Protein AF-A0A7C5QLW0-F1 (afdb_monomer_lite)

Foldseek 3Di:
DDDPPPDPPPPCPPPPPPPVLLVVCVVVVADNVVLVVLVVVCVVVVPDPVVNVVVSVLLSVLLVLLLVLCVVLPVPPPPSVLSNLLSNLSSLLVVLVQDPVLLSLLSNLQVVHDSVQLSLLSNLLSLVSNLPADNVLSSVSSNCSRNVVPDNVRSVVLSVQQSVCVVVVHHSVVSVCCSPVVPPPPPPPPPDDDDDDDPDDDDD

Radius of gyration: 25.88 Å; chains: 1; bounding box: 74×54×88 Å

Sequence (204 aa):
MKIVCLSLALVTVGICAEPSVLQQAMQEGLPLGPFRSLIAEAQAKQVPPAELDAALQRRLTALRAAKAIILECGYGKCPAPQQQELMVAVGRAMESRVPTEALRQALKAGEGSQTMRLQAAVEAGETLKLLGLDDPTVGTLMYDFVVRKLGRGEILRAVQFVSQQYRAGIPGPTIRDQLWNNTTTNQPRTGGGGTSYGKGRGRR

Secondary structure (DSSP, 8-state):
-------------------HHHHHHHHTT--SHHHHHHHHHHHHTT--HHHHHHHHHHHHHHHHHHHHHHHHTTGGGS-HHHHHHHHHHHHHHHHTT--HHHHHHHHHHTTTS-HHHHHHHHHHHHHHHHHT--HHHHHHHHHHHHHTT--HHHHHHHHHHHHHHHHTT--HHHHHHHHHHGGG--------------------

Structure (mmCIF, N/CA/C/O backbone):
data_AF-A0A7C5QLW0-F1
#
_entry.id   AF-A0A7C5QLW0-F1
#
loop_
_atom_site.group_PDB
_atom_site.id
_atom_site.type_symbol
_atom_site.label_atom_id
_atom_site.label_alt_id
_atom_site.label_comp_id
_atom_site.label_asym_id
_atom_site.label_entity_id
_atom_site.label_seq_id
_atom_site.pdbx_PDB_ins_code
_atom_site.Cartn_x
_atom_site.Cartn_y
_atom_site.Cartn_z
_atom_site.occupancy
_atom_site.B_iso_or_equiv
_atom_site.auth_seq_id
_atom_site.auth_comp_id
_atom_site.auth_asym_id
_atom_site.auth_atom_id
_atom_site.pdbx_PDB_model_num
ATOM 1 N N . MET A 1 1 ? -61.339 -9.263 36.865 1.00 41.69 1 MET A N 1
ATOM 2 C CA . MET A 1 1 ? -60.868 -10.055 35.699 1.00 41.69 1 MET A CA 1
ATOM 3 C C . MET A 1 1 ? -61.128 -9.205 34.459 1.00 41.69 1 MET A C 1
ATOM 5 O O . MET A 1 1 ? -62.264 -8.810 34.294 1.00 41.69 1 MET A O 1
ATOM 9 N N . LYS A 1 2 ? -60.192 -8.789 33.605 1.00 37.22 2 LYS A N 1
ATOM 10 C CA . LYS A 1 2 ? -58.838 -9.241 33.270 1.00 37.22 2 LYS A CA 1
ATOM 11 C C . LYS A 1 2 ? -57.933 -8.006 33.137 1.00 37.22 2 LYS A C 1
ATOM 13 O O . LYS A 1 2 ? -58.298 -7.058 32.451 1.00 37.22 2 LYS A O 1
ATOM 18 N N . ILE A 1 3 ? -56.773 -8.036 33.789 1.00 37.06 3 ILE A N 1
ATOM 19 C CA . ILE A 1 3 ? -55.670 -7.105 33.537 1.00 37.06 3 ILE A CA 1
ATOM 20 C C . ILE A 1 3 ? -55.062 -7.542 32.208 1.00 37.06 3 ILE A C 1
ATOM 22 O O . ILE A 1 3 ? -54.534 -8.648 32.098 1.00 37.06 3 ILE A O 1
ATOM 26 N N . VAL A 1 4 ? -55.202 -6.711 31.183 1.00 40.53 4 VAL A N 1
ATOM 27 C CA . VAL A 1 4 ? -54.524 -6.921 29.908 1.00 40.53 4 VAL A CA 1
ATOM 28 C C . VAL A 1 4 ? -53.092 -6.424 30.087 1.00 40.53 4 VAL A C 1
ATOM 30 O O . VAL A 1 4 ? -52.790 -5.254 29.873 1.00 40.53 4 VAL A O 1
ATOM 33 N N . CYS A 1 5 ? -52.215 -7.325 30.532 1.00 37.53 5 CYS A N 1
ATOM 34 C CA . CYS A 1 5 ? -50.774 -7.207 30.337 1.00 37.53 5 CYS A CA 1
ATOM 35 C C . CYS A 1 5 ? -50.503 -7.308 28.833 1.00 37.53 5 CYS A C 1
ATOM 37 O O . CYS A 1 5 ? -50.235 -8.386 28.307 1.00 37.53 5 CYS A O 1
ATOM 39 N N . LEU A 1 6 ? -50.614 -6.185 28.128 1.00 39.72 6 LEU A N 1
ATOM 40 C CA . LEU A 1 6 ? -49.980 -6.038 26.829 1.00 39.72 6 LEU A CA 1
ATOM 41 C C . LEU A 1 6 ? -48.494 -5.846 27.113 1.00 39.72 6 LEU A C 1
ATOM 43 O O . LEU A 1 6 ? -48.038 -4.766 27.486 1.00 39.72 6 LEU A O 1
ATOM 47 N N . SER A 1 7 ? -47.775 -6.960 27.030 1.00 38.62 7 SER A N 1
ATOM 48 C CA . SER A 1 7 ? -46.328 -7.029 27.061 1.00 38.62 7 SER A CA 1
ATOM 49 C C . SER A 1 7 ? -45.758 -5.958 26.137 1.00 38.62 7 SER A C 1
ATOM 51 O O . SER A 1 7 ? -45.887 -6.052 24.916 1.00 38.62 7 SER A O 1
ATOM 53 N N . LEU A 1 8 ? -45.109 -4.953 26.732 1.00 39.31 8 LEU A N 1
ATOM 54 C CA . LEU A 1 8 ? -44.041 -4.225 26.070 1.00 39.31 8 LEU A CA 1
ATOM 55 C C . LEU A 1 8 ? -43.037 -5.284 25.610 1.00 39.31 8 LEU A C 1
ATOM 57 O O . LEU A 1 8 ? -42.190 -5.737 26.380 1.00 39.31 8 LEU A O 1
ATOM 61 N N . ALA A 1 9 ? -43.149 -5.698 24.352 1.00 39.12 9 ALA A N 1
ATOM 62 C CA . ALA A 1 9 ? -42.027 -6.240 23.624 1.00 39.12 9 ALA A CA 1
ATOM 63 C C . ALA A 1 9 ? -41.031 -5.085 23.509 1.00 39.12 9 ALA A C 1
ATOM 65 O O . ALA A 1 9 ? -41.062 -4.289 22.571 1.00 39.12 9 ALA A O 1
ATOM 66 N N . LEU A 1 10 ? -40.198 -4.961 24.542 1.00 37.50 10 LEU A N 1
ATOM 67 C CA . LEU A 1 10 ? -38.882 -4.368 24.447 1.00 37.50 10 LEU A CA 1
ATOM 68 C C . LEU A 1 10 ? -38.210 -5.043 23.253 1.00 37.50 10 LEU A C 1
ATOM 70 O O . LEU A 1 10 ? -37.613 -6.110 23.363 1.00 37.50 10 LEU A O 1
ATOM 74 N N . VAL A 1 11 ? -38.325 -4.397 22.096 1.00 38.00 11 VAL A N 1
ATOM 75 C CA . VAL A 1 11 ? -37.272 -4.390 21.098 1.00 38.00 11 VAL A CA 1
ATOM 76 C C . VAL A 1 11 ? -36.084 -3.790 21.835 1.00 38.00 11 VAL A C 1
ATOM 78 O O . VAL A 1 11 ? -35.857 -2.582 21.833 1.00 38.00 11 VAL A O 1
ATOM 81 N N . THR A 1 12 ? -35.364 -4.641 22.561 1.00 41.00 12 THR A N 1
ATOM 82 C CA . THR A 1 12 ? -33.967 -4.425 22.886 1.00 41.00 12 THR A CA 1
ATOM 83 C C . THR A 1 12 ? -33.266 -4.340 21.543 1.00 41.00 12 THR A C 1
ATOM 85 O O . THR A 1 12 ? -32.769 -5.330 21.010 1.00 41.00 12 THR A O 1
ATOM 88 N N . VAL A 1 13 ? -33.304 -3.140 20.962 1.00 38.62 13 VAL A N 1
ATOM 89 C CA . VAL A 1 13 ? -32.267 -2.631 20.082 1.00 38.62 13 VAL A CA 1
ATOM 90 C C . VAL A 1 13 ? -30.992 -2.944 20.840 1.00 38.62 13 VAL A C 1
ATOM 92 O O . VAL A 1 13 ? -30.740 -2.356 21.893 1.00 38.62 13 VAL A O 1
ATOM 95 N N . GLY A 1 14 ? -30.306 -3.998 20.394 1.00 39.31 14 GLY A N 1
ATOM 96 C CA . GLY A 1 14 ? -29.062 -4.448 20.983 1.00 39.31 14 GLY A CA 1
ATOM 97 C C . GLY A 1 14 ? -28.194 -3.220 21.132 1.00 39.31 14 GLY A C 1
ATOM 98 O O . GLY A 1 14 ? -27.901 -2.547 20.147 1.00 39.31 14 GLY A O 1
ATOM 99 N N . ILE A 1 15 ? -27.899 -2.877 22.381 1.00 39.62 15 ILE A N 1
ATOM 100 C CA . ILE A 1 15 ? -26.970 -1.819 22.729 1.00 39.62 15 ILE A CA 1
ATOM 101 C C . ILE A 1 15 ? -25.700 -2.182 21.971 1.00 39.62 15 ILE A C 1
ATOM 103 O O . ILE A 1 15 ? -25.053 -3.178 22.293 1.00 39.62 15 ILE A O 1
ATOM 107 N N . CYS A 1 16 ? -25.434 -1.449 20.891 1.00 42.34 16 CYS A N 1
ATOM 108 C CA . CYS A 1 16 ? -24.262 -1.607 20.054 1.00 42.34 16 CYS A CA 1
ATOM 109 C C . CYS A 1 16 ? -23.059 -1.257 20.924 1.00 42.34 16 CYS A C 1
ATOM 111 O O . CYS A 1 16 ? -22.605 -0.115 20.927 1.00 42.34 16 CYS A O 1
ATOM 113 N N . ALA A 1 17 ? -22.579 -2.216 21.715 1.00 53.34 17 ALA A N 1
ATOM 114 C CA . ALA A 1 17 ? -21.237 -2.152 22.246 1.00 53.34 17 ALA A CA 1
ATOM 115 C C . ALA A 1 17 ? -20.346 -1.939 21.024 1.00 53.34 17 ALA A C 1
ATOM 117 O O . ALA A 1 17 ? -20.350 -2.769 20.109 1.00 53.34 17 ALA A O 1
ATOM 118 N N . GLU A 1 18 ? -19.679 -0.784 20.946 1.00 58.81 18 GLU A N 1
ATOM 119 C CA . GLU A 1 18 ? -18.697 -0.587 19.892 1.00 58.81 18 GLU A CA 1
ATOM 120 C C . GLU A 1 18 ? -17.738 -1.780 19.949 1.00 58.81 18 GLU A C 1
ATOM 122 O O . GLU A 1 18 ? -17.278 -2.129 21.045 1.00 58.81 18 GLU A O 1
ATOM 127 N N . PRO A 1 19 ? -17.469 -2.456 18.816 1.00 67.56 19 PRO A N 1
ATOM 128 C CA . PRO A 1 19 ? -16.549 -3.578 18.815 1.00 67.56 19 PRO A CA 1
ATOM 129 C C . PRO A 1 19 ? -15.246 -3.136 19.478 1.00 67.56 19 PRO A C 1
ATOM 131 O O . PRO A 1 19 ? -14.730 -2.061 19.170 1.00 67.56 19 PRO A O 1
ATOM 134 N N . SER A 1 20 ? -14.718 -3.955 20.391 1.00 83.25 20 SER A N 1
ATOM 135 C CA . SER A 1 20 ? -13.547 -3.627 21.224 1.00 83.25 20 SER A CA 1
ATOM 136 C C . SER A 1 20 ? -12.351 -3.099 20.416 1.00 83.25 20 SER A C 1
ATOM 138 O O . SER A 1 20 ? -11.565 -2.291 20.906 1.00 83.25 20 SER A O 1
ATOM 140 N N . VAL A 1 21 ? -12.258 -3.493 19.143 1.00 87.81 21 VAL A N 1
ATOM 141 C CA . VAL A 1 21 ? -11.296 -3.004 18.149 1.00 87.81 21 VAL A CA 1
ATOM 142 C C . VAL A 1 21 ? -11.388 -1.491 17.903 1.00 87.81 21 VAL A C 1
ATOM 144 O O . VAL A 1 21 ? -10.351 -0.838 17.808 1.00 87.81 21 VAL A O 1
ATOM 147 N N . LEU A 1 22 ? -12.590 -0.912 17.813 1.00 89.44 22 LEU A N 1
ATOM 148 C CA . LEU A 1 22 ? -12.773 0.534 17.621 1.00 89.44 22 LEU A CA 1
ATOM 149 C C . LEU A 1 22 ? -12.282 1.320 18.832 1.00 89.44 22 LEU A C 1
ATOM 151 O O . LEU A 1 22 ? -11.581 2.319 18.676 1.00 89.44 22 LEU A O 1
ATOM 155 N N . GLN A 1 23 ? -12.601 0.835 20.033 1.00 89.00 23 GLN A N 1
ATOM 156 C CA . GLN A 1 23 ? -12.154 1.457 21.272 1.00 89.00 23 GLN A CA 1
ATOM 157 C C . GLN A 1 23 ? -10.624 1.432 21.382 1.00 89.00 23 GLN A C 1
ATOM 159 O O . GLN A 1 23 ? -10.022 2.451 21.716 1.00 89.00 23 GLN A O 1
ATOM 164 N N . GLN A 1 24 ? -9.987 0.309 21.029 1.00 91.44 24 GLN A N 1
ATOM 165 C CA . GLN A 1 24 ? -8.524 0.210 20.955 1.00 91.44 24 GLN A CA 1
ATOM 166 C C . GLN A 1 24 ? -7.938 1.182 19.925 1.00 91.44 24 GLN A C 1
ATOM 168 O O . GLN A 1 24 ? -7.023 1.941 20.240 1.00 91.44 24 GLN A O 1
ATOM 173 N N . ALA A 1 25 ? -8.492 1.213 18.709 1.00 92.12 25 ALA A N 1
ATOM 174 C CA . ALA A 1 25 ? -8.038 2.121 17.660 1.00 92.12 25 ALA A CA 1
ATOM 175 C C . ALA A 1 25 ? -8.128 3.591 18.100 1.00 92.12 25 ALA A C 1
ATOM 177 O O . ALA A 1 25 ? -7.200 4.366 17.869 1.00 92.12 25 ALA A O 1
ATOM 178 N N . MET A 1 26 ? -9.212 3.962 18.784 1.00 91.75 26 MET A N 1
ATOM 179 C CA . MET A 1 26 ? -9.414 5.304 19.323 1.00 91.75 26 MET A CA 1
ATOM 180 C C . MET A 1 26 ? -8.388 5.648 20.410 1.00 91.75 26 MET A C 1
ATOM 182 O O . MET A 1 26 ? -7.787 6.719 20.352 1.00 91.75 26 MET A O 1
ATOM 186 N N . GLN A 1 27 ? -8.147 4.743 21.365 1.00 93.50 27 GLN A N 1
ATOM 187 C CA . GLN A 1 27 ? -7.144 4.923 22.426 1.00 93.50 27 GLN A CA 1
ATOM 188 C C . GLN A 1 27 ? -5.728 5.105 21.863 1.00 93.50 27 GLN A C 1
ATOM 190 O O . GLN A 1 27 ? -4.927 5.859 22.410 1.00 93.50 27 GLN A O 1
ATOM 195 N N . GLU A 1 28 ? -5.428 4.455 20.741 1.00 92.50 28 GLU A N 1
ATOM 196 C CA . GLU A 1 28 ? -4.134 4.552 20.064 1.00 92.50 28 GLU A CA 1
ATOM 197 C C . GLU A 1 28 ? -4.029 5.737 19.091 1.00 92.50 28 GLU A C 1
ATOM 199 O O . GLU A 1 28 ? -2.978 5.937 18.469 1.00 92.50 28 GLU A O 1
ATOM 204 N N . GLY A 1 29 ? -5.092 6.534 18.940 1.00 91.81 29 GLY A N 1
ATOM 205 C CA . GLY A 1 29 ? -5.142 7.655 18.000 1.00 91.81 29 GLY A CA 1
ATOM 206 C C . GLY A 1 29 ? -5.065 7.222 16.532 1.00 91.81 29 GLY A C 1
ATOM 207 O O . GLY A 1 29 ? -4.516 7.950 15.704 1.00 91.81 29 GLY A O 1
ATOM 208 N N . LEU A 1 30 ? -5.554 6.022 16.209 1.00 94.94 30 LEU A N 1
ATOM 209 C CA . LEU A 1 30 ? -5.634 5.516 14.841 1.00 94.94 30 LEU A CA 1
ATOM 210 C C . LEU A 1 30 ? -6.862 6.093 14.117 1.00 94.94 30 LEU A C 1
ATOM 212 O O . LEU A 1 30 ? -7.889 6.369 14.745 1.00 94.94 30 LEU A O 1
ATOM 216 N N . PRO A 1 31 ? -6.801 6.261 12.784 1.00 94.56 31 PRO A N 1
ATOM 217 C CA . PRO A 1 31 ? -7.932 6.761 12.016 1.00 94.56 31 PRO A CA 1
ATOM 218 C C . PRO A 1 31 ? -9.109 5.779 12.089 1.00 94.56 31 PRO A C 1
ATOM 220 O O . PRO A 1 31 ? -8.986 4.613 11.715 1.00 94.56 31 PRO A O 1
ATOM 223 N N . LEU A 1 32 ? -10.273 6.267 12.531 1.00 93.88 32 LEU A N 1
ATOM 224 C CA . LEU A 1 32 ? -11.488 5.453 12.696 1.00 93.88 32 LEU A CA 1
ATOM 225 C C . LEU A 1 32 ? -12.308 5.301 11.404 1.00 93.88 32 LEU A C 1
ATOM 227 O O . LEU A 1 32 ? -13.061 4.338 11.253 1.00 93.88 32 LEU A O 1
ATOM 231 N N . GLY A 1 33 ? -12.161 6.233 10.455 1.00 93.19 33 GLY A N 1
ATOM 232 C CA . GLY A 1 33 ? -12.878 6.225 9.170 1.00 93.19 33 GLY A CA 1
ATOM 233 C C . GLY A 1 33 ? -12.804 4.895 8.395 1.00 93.19 33 GLY A C 1
ATOM 234 O O . GLY A 1 33 ? -13.847 4.409 7.944 1.00 93.19 33 GLY A O 1
ATOM 235 N N . PRO A 1 34 ? -11.623 4.252 8.284 1.00 92.38 34 PRO A N 1
ATOM 236 C CA . PRO A 1 34 ? -11.483 2.941 7.654 1.00 92.38 34 PRO A CA 1
ATOM 237 C C . PRO A 1 34 ? -12.332 1.840 8.298 1.00 92.38 34 PRO A C 1
ATOM 239 O O . PRO A 1 34 ? -12.906 1.026 7.582 1.00 92.38 34 PRO A O 1
ATOM 242 N N . PHE A 1 35 ? -12.444 1.822 9.629 1.00 94.25 35 PHE A N 1
ATOM 243 C CA . PHE A 1 35 ? -13.242 0.818 10.335 1.00 94.25 35 PHE A CA 1
ATOM 244 C C . PHE A 1 35 ? -14.738 1.051 10.137 1.00 94.25 35 PHE A C 1
ATOM 246 O O . PHE A 1 35 ? -15.473 0.105 9.874 1.00 94.25 35 PHE A O 1
ATOM 253 N N . ARG A 1 36 ? -15.189 2.312 10.193 1.00 93.69 36 ARG A N 1
ATOM 254 C CA . ARG A 1 36 ? -16.596 2.669 9.934 1.00 93.69 36 ARG A CA 1
ATOM 255 C C . ARG A 1 36 ? -17.040 2.226 8.541 1.00 93.69 36 ARG A C 1
ATOM 257 O O . ARG A 1 36 ? -18.112 1.650 8.398 1.00 93.69 36 ARG A O 1
ATOM 264 N N . SER A 1 37 ? -16.189 2.451 7.538 1.00 91.50 37 SER A N 1
ATOM 265 C CA . SER A 1 37 ? -16.457 2.039 6.154 1.00 91.50 37 SER A CA 1
ATOM 266 C C . SER A 1 37 ? -16.543 0.516 6.027 1.00 91.50 37 SER A C 1
ATOM 268 O O . SER A 1 37 ? -17.477 0.007 5.417 1.00 91.50 37 SER A O 1
ATOM 270 N N . LEU A 1 38 ? -15.615 -0.209 6.663 1.00 92.94 38 LEU A N 1
ATOM 271 C CA . LEU A 1 38 ? -15.598 -1.673 6.671 1.00 92.94 38 LEU A CA 1
ATOM 272 C C . LEU A 1 38 ? -16.849 -2.264 7.343 1.00 92.94 38 LEU A C 1
ATOM 274 O O . LEU A 1 38 ? -17.446 -3.195 6.814 1.00 92.94 38 LEU A O 1
ATOM 278 N N . ILE A 1 39 ? -17.269 -1.711 8.487 1.00 94.12 39 ILE A N 1
ATOM 279 C CA . ILE A 1 39 ? -18.479 -2.148 9.201 1.00 94.12 39 ILE A CA 1
ATOM 280 C C . ILE A 1 39 ? -19.721 -1.903 8.343 1.00 94.12 39 ILE A C 1
ATOM 282 O O . ILE A 1 39 ? -20.541 -2.806 8.197 1.00 94.12 39 ILE A O 1
ATOM 286 N N . ALA A 1 40 ? -19.848 -0.715 7.743 1.00 93.25 40 ALA A N 1
ATOM 287 C CA . ALA A 1 40 ? -20.977 -0.391 6.874 1.00 93.25 40 ALA A CA 1
ATOM 288 C C . ALA A 1 40 ? -21.043 -1.321 5.648 1.00 93.25 40 ALA A C 1
ATOM 290 O O . ALA A 1 40 ? -22.114 -1.817 5.299 1.00 93.25 40 ALA A O 1
ATOM 291 N N . GLU A 1 41 ? -19.898 -1.612 5.024 1.00 94.06 41 GLU A N 1
ATOM 292 C CA . GLU A 1 41 ? -19.808 -2.552 3.904 1.00 94.06 41 GLU A CA 1
ATOM 293 C C . GLU A 1 41 ? -20.177 -3.983 4.323 1.00 94.06 41 GLU A C 1
ATOM 295 O O . GLU A 1 41 ? -20.939 -4.656 3.627 1.00 94.06 41 GLU A O 1
ATOM 300 N N . ALA A 1 42 ? -19.681 -4.440 5.474 1.00 94.56 42 ALA A N 1
ATOM 301 C CA . ALA A 1 42 ? -19.986 -5.758 6.019 1.00 94.56 42 ALA A CA 1
ATOM 302 C C . ALA A 1 42 ? -21.476 -5.917 6.345 1.00 94.56 42 ALA A C 1
ATOM 304 O O . ALA A 1 42 ? -22.066 -6.945 6.019 1.00 94.56 42 ALA A O 1
ATOM 305 N N . GLN A 1 43 ? -22.100 -4.886 6.921 1.00 93.56 43 GLN A N 1
ATOM 306 C CA . GLN A 1 43 ? -23.540 -4.850 7.177 1.00 93.56 43 GLN A CA 1
ATOM 307 C C . GLN A 1 43 ? -24.342 -4.923 5.875 1.00 93.56 43 GLN A C 1
ATOM 309 O O . GLN A 1 43 ? -25.257 -5.737 5.768 1.00 93.56 43 GLN A O 1
ATOM 314 N N . ALA A 1 44 ? -23.970 -4.129 4.865 1.00 96.56 44 ALA A N 1
ATOM 315 C CA . ALA A 1 44 ? -24.634 -4.136 3.562 1.00 96.56 44 ALA A CA 1
ATOM 316 C C . ALA A 1 44 ? -24.539 -5.502 2.859 1.00 96.56 44 ALA A C 1
ATOM 318 O O . ALA A 1 44 ? -25.477 -5.920 2.183 1.00 96.56 44 ALA A O 1
ATOM 319 N N . LYS A 1 45 ? -23.417 -6.208 3.040 1.00 96.56 45 LYS A N 1
ATOM 320 C CA . LYS A 1 45 ? -23.157 -7.537 2.468 1.00 96.56 45 LYS A CA 1
ATOM 321 C C . LYS A 1 45 ? -23.581 -8.702 3.369 1.00 96.56 45 LYS A C 1
ATOM 323 O O . LYS A 1 45 ? -23.383 -9.846 2.977 1.00 96.56 45 LYS A O 1
ATOM 328 N N . GLN A 1 46 ? -24.141 -8.424 4.550 1.00 96.19 46 GLN A N 1
ATOM 329 C CA . GLN A 1 46 ? -24.514 -9.429 5.555 1.00 96.19 46 GLN A CA 1
ATOM 330 C C . GLN A 1 46 ? -23.363 -10.396 5.893 1.00 96.19 46 GLN A C 1
ATOM 332 O O . GLN A 1 46 ? -23.558 -11.602 6.036 1.00 96.19 46 GLN A O 1
ATOM 337 N N . VAL A 1 47 ? -22.146 -9.860 6.002 1.00 95.12 47 VAL A N 1
ATOM 338 C CA . VAL A 1 47 ? -20.942 -10.639 6.319 1.00 95.12 47 VAL A CA 1
ATOM 339 C C . VAL A 1 47 ? -21.089 -11.276 7.709 1.00 95.12 47 VAL A C 1
ATOM 341 O O . VAL A 1 47 ? -21.504 -10.585 8.646 1.00 95.12 47 VAL A O 1
ATOM 344 N N . PRO A 1 48 ? -20.729 -12.563 7.883 1.00 94.69 48 PRO A N 1
ATOM 345 C CA . PRO A 1 48 ? -20.761 -13.214 9.187 1.00 94.69 48 PRO A CA 1
ATOM 346 C C . PRO A 1 48 ? -19.946 -12.446 10.246 1.00 94.69 48 PRO A C 1
ATOM 348 O O . PRO A 1 48 ? -18.839 -11.991 9.942 1.00 94.69 48 PRO A O 1
ATOM 351 N N . PRO A 1 49 ? -20.411 -12.349 11.509 1.00 91.69 49 PRO A N 1
ATOM 352 C CA . PRO A 1 49 ? -19.714 -11.585 12.551 1.00 91.69 49 PRO A CA 1
ATOM 353 C C . PRO A 1 49 ? -18.243 -11.977 12.739 1.00 91.69 49 PRO A C 1
ATOM 355 O O . PRO A 1 49 ? -17.382 -11.110 12.839 1.00 91.69 49 PRO A O 1
ATOM 358 N N . ALA A 1 50 ? -17.934 -13.277 12.690 1.00 91.75 50 ALA A N 1
ATOM 359 C CA . ALA A 1 50 ? -16.564 -13.772 12.822 1.00 91.75 50 ALA A CA 1
ATOM 360 C C . ALA A 1 50 ? -15.636 -13.296 11.684 1.00 91.75 50 ALA A C 1
ATOM 362 O O . ALA A 1 50 ? -14.455 -13.025 11.911 1.00 91.75 50 ALA A O 1
ATOM 363 N N . GLU A 1 51 ? -16.156 -13.166 10.460 1.00 94.19 51 GLU A N 1
ATOM 364 C CA . GLU A 1 51 ? -15.390 -12.647 9.322 1.00 94.19 51 GLU A CA 1
ATOM 365 C C . GLU A 1 51 ? -15.155 -11.139 9.444 1.00 94.19 51 GLU A C 1
ATOM 367 O O . GLU A 1 51 ? -14.053 -10.665 9.144 1.00 94.19 51 GLU A O 1
ATOM 372 N N . LEU A 1 52 ? -16.157 -10.399 9.933 1.00 94.00 52 LEU A N 1
ATOM 373 C CA . LEU A 1 52 ? -16.026 -8.977 10.242 1.00 94.00 52 LEU A CA 1
ATOM 374 C C . LEU A 1 52 ? -14.979 -8.747 11.339 1.00 94.00 52 LEU A C 1
ATOM 376 O O . LEU A 1 52 ? -14.083 -7.928 11.146 1.00 94.00 52 LEU A O 1
ATOM 380 N N . ASP A 1 53 ? -15.025 -9.498 12.438 1.00 92.38 53 ASP A N 1
ATOM 381 C CA . ASP A 1 53 ? -14.044 -9.391 13.524 1.00 92.38 53 ASP A CA 1
ATOM 382 C C . ASP A 1 53 ? -12.621 -9.666 13.026 1.00 92.38 53 ASP A C 1
ATOM 384 O O . ASP A 1 53 ? -11.693 -8.897 13.298 1.00 92.38 53 ASP A O 1
ATOM 388 N N . ALA A 1 54 ? -12.442 -10.716 12.218 1.00 92.44 54 ALA A N 1
ATOM 389 C CA . ALA A 1 54 ? -11.153 -11.019 11.610 1.00 92.44 54 ALA A CA 1
ATOM 390 C C . ALA A 1 54 ? -10.676 -9.890 10.675 1.00 92.44 54 ALA A C 1
ATOM 392 O O . ALA A 1 54 ? -9.487 -9.562 10.658 1.00 92.44 54 ALA A O 1
ATOM 393 N N . ALA A 1 55 ? -11.578 -9.274 9.904 1.00 94.12 55 ALA A N 1
ATOM 394 C CA . ALA A 1 55 ? -11.255 -8.141 9.038 1.00 94.12 55 ALA A CA 1
ATOM 395 C C . ALA A 1 55 ? -10.885 -6.877 9.833 1.00 94.12 55 ALA A C 1
ATOM 397 O O . ALA A 1 55 ? -9.891 -6.223 9.513 1.00 94.12 55 ALA A O 1
ATOM 398 N N . LEU A 1 56 ? -11.621 -6.573 10.904 1.00 95.19 56 LEU A N 1
ATOM 399 C CA . LEU A 1 56 ? -11.338 -5.462 11.814 1.00 95.19 56 LEU A CA 1
ATOM 400 C C . LEU A 1 56 ? -9.970 -5.625 12.491 1.00 95.19 56 LEU A C 1
ATOM 402 O O . LEU A 1 56 ? -9.199 -4.667 12.551 1.00 95.19 56 LEU A O 1
ATOM 406 N N . GLN A 1 57 ? -9.628 -6.835 12.940 1.00 94.75 57 GLN A N 1
ATOM 407 C CA . GLN A 1 57 ? -8.326 -7.116 13.555 1.00 94.75 57 GLN A CA 1
ATOM 408 C C . GLN A 1 57 ? -7.161 -7.002 12.566 1.00 94.75 57 GLN A C 1
ATOM 410 O O . GLN A 1 57 ? -6.113 -6.440 12.903 1.00 94.75 57 GLN A O 1
ATOM 415 N N . ARG A 1 58 ? -7.337 -7.479 11.324 1.00 94.88 58 ARG A N 1
ATOM 416 C CA . ARG A 1 58 ? -6.349 -7.264 10.252 1.00 94.88 58 ARG A CA 1
ATOM 417 C C . ARG A 1 58 ? -6.122 -5.772 10.000 1.00 94.88 58 ARG A C 1
ATOM 419 O O . ARG A 1 58 ? -4.969 -5.342 9.981 1.00 94.88 58 ARG A O 1
ATOM 426 N N . ARG A 1 59 ? -7.198 -4.980 9.922 1.00 96.44 59 ARG A N 1
ATOM 427 C CA . ARG A 1 59 ? -7.129 -3.521 9.738 1.00 96.44 59 ARG A CA 1
ATOM 428 C C . ARG A 1 59 ? -6.430 -2.815 10.887 1.00 96.44 59 ARG A C 1
ATOM 430 O O . ARG A 1 59 ? -5.570 -1.971 10.645 1.00 96.44 59 ARG A O 1
ATOM 437 N N . LEU A 1 60 ? -6.751 -3.180 12.126 1.00 96.00 60 LEU A N 1
ATOM 438 C CA . LEU A 1 60 ? -6.087 -2.643 13.312 1.00 96.00 60 LEU A CA 1
ATOM 439 C C . LEU A 1 60 ? -4.585 -2.944 13.294 1.00 96.00 60 LEU A C 1
ATOM 441 O O . LEU A 1 60 ? -3.769 -2.050 13.509 1.00 96.00 60 LEU A O 1
ATOM 445 N N . THR A 1 61 ? -4.214 -4.182 12.969 1.00 96.31 61 THR A N 1
ATOM 446 C CA . THR A 1 61 ? -2.810 -4.608 12.893 1.00 96.31 61 THR A CA 1
ATOM 447 C C . THR A 1 61 ? -2.052 -3.847 11.802 1.00 96.31 61 THR A C 1
ATOM 449 O O . THR A 1 61 ? -0.959 -3.337 12.052 1.00 96.31 61 THR A O 1
ATOM 452 N N . ALA A 1 62 ? -2.651 -3.700 10.617 1.00 97.44 62 ALA A N 1
ATOM 453 C CA . ALA A 1 62 ? -2.066 -2.950 9.510 1.00 97.44 62 ALA A CA 1
ATOM 454 C C . ALA A 1 62 ? -1.900 -1.458 9.838 1.00 97.44 62 ALA A C 1
ATOM 456 O O . ALA A 1 62 ? -0.856 -0.881 9.547 1.00 97.44 62 ALA A O 1
ATOM 457 N N . LEU A 1 63 ? -2.882 -0.828 10.493 1.00 97.75 63 LEU A N 1
ATOM 458 C CA . LEU A 1 63 ? -2.792 0.582 10.889 1.00 97.75 63 LEU A CA 1
ATOM 459 C C . LEU A 1 63 ? -1.743 0.826 11.981 1.00 97.75 63 LEU A C 1
ATOM 461 O O . LEU A 1 63 ? -1.031 1.829 11.916 1.00 97.75 63 LEU A O 1
ATOM 465 N N . ARG A 1 64 ? -1.584 -0.093 12.941 1.00 97.44 64 ARG A N 1
ATOM 466 C CA . ARG A 1 64 ? -0.488 -0.036 13.926 1.00 97.44 64 ARG A CA 1
ATOM 467 C C . ARG A 1 64 ? 0.878 -0.087 13.240 1.00 97.44 64 ARG A C 1
ATOM 469 O O . ARG A 1 64 ? 1.743 0.740 13.527 1.00 97.44 64 ARG A O 1
ATOM 476 N N . ALA A 1 65 ? 1.054 -1.014 12.299 1.00 97.62 65 ALA A N 1
ATOM 477 C CA . ALA A 1 65 ? 2.294 -1.144 11.538 1.00 97.62 65 ALA A CA 1
ATOM 478 C C . ALA A 1 65 ? 2.556 0.085 10.645 1.00 97.62 65 ALA A C 1
ATOM 480 O O . ALA A 1 65 ? 3.669 0.613 10.627 1.00 97.62 65 ALA A O 1
ATOM 481 N N . ALA A 1 66 ? 1.520 0.601 9.980 1.00 97.94 66 ALA A N 1
ATOM 482 C CA . ALA A 1 66 ? 1.593 1.821 9.183 1.00 97.94 66 ALA A CA 1
ATOM 483 C C . ALA A 1 66 ? 2.012 3.031 10.029 1.00 97.94 66 ALA A C 1
ATOM 485 O O . ALA A 1 66 ? 2.920 3.766 9.641 1.00 97.94 66 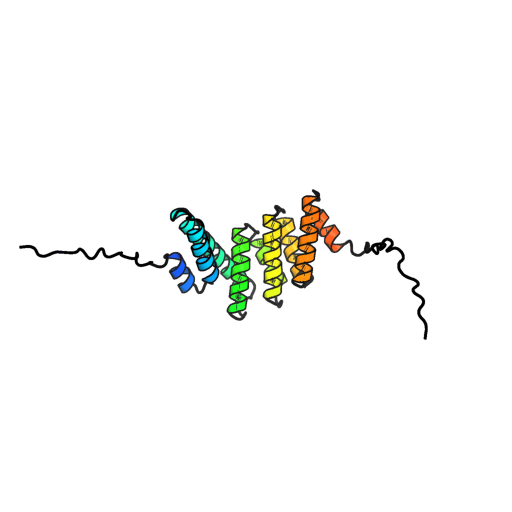ALA A O 1
ATOM 486 N N . LYS A 1 67 ? 1.405 3.211 11.212 1.00 97.06 67 LYS A N 1
ATOM 487 C CA . LYS A 1 67 ? 1.784 4.264 12.164 1.00 97.06 67 LYS A CA 1
ATOM 488 C C . LYS A 1 67 ? 3.261 4.160 12.538 1.00 97.06 67 LYS A C 1
ATOM 490 O O . LYS A 1 67 ? 3.959 5.168 12.485 1.00 97.06 67 LYS A O 1
ATOM 495 N N . ALA A 1 68 ? 3.744 2.963 12.873 1.00 96.94 68 ALA A N 1
ATOM 496 C CA . ALA A 1 68 ? 5.141 2.754 13.247 1.00 96.94 68 ALA A CA 1
ATOM 497 C C . ALA A 1 68 ? 6.113 3.196 12.137 1.00 96.94 68 ALA A C 1
ATOM 499 O O . ALA A 1 68 ? 7.043 3.951 12.408 1.00 96.94 68 ALA A O 1
ATOM 500 N N . ILE A 1 69 ? 5.862 2.807 10.883 1.00 96.56 69 ILE A N 1
ATOM 501 C CA . ILE A 1 69 ? 6.739 3.147 9.748 1.00 96.56 69 ILE A CA 1
ATOM 502 C C . ILE A 1 69 ? 6.673 4.639 9.411 1.00 96.56 69 ILE A C 1
ATOM 504 O O . ILE A 1 69 ? 7.697 5.251 9.119 1.00 96.56 69 ILE A O 1
ATOM 508 N N . ILE A 1 70 ? 5.488 5.250 9.471 1.00 94.94 70 ILE A N 1
ATOM 509 C CA . ILE A 1 70 ? 5.313 6.692 9.241 1.00 94.94 70 ILE A CA 1
ATOM 510 C C . ILE A 1 70 ? 6.109 7.504 10.267 1.00 94.94 70 ILE A C 1
ATOM 512 O O . ILE A 1 70 ? 6.769 8.476 9.896 1.00 94.94 70 ILE A O 1
ATOM 516 N N . LEU A 1 71 ? 6.084 7.092 11.539 1.00 94.44 71 LEU A N 1
ATOM 517 C CA . LEU A 1 71 ? 6.893 7.710 12.590 1.00 94.44 71 LEU A CA 1
ATOM 518 C C . LEU A 1 71 ? 8.393 7.478 12.360 1.00 94.44 71 LEU A C 1
ATOM 520 O O . LEU A 1 71 ? 9.159 8.438 12.433 1.00 94.44 71 LEU A O 1
ATOM 524 N N . GLU A 1 72 ? 8.798 6.248 12.021 1.00 94.75 72 GLU A N 1
ATOM 525 C CA . GLU A 1 72 ? 10.188 5.888 11.685 1.00 94.75 72 GLU A CA 1
ATOM 526 C C . GLU A 1 72 ? 10.744 6.757 10.543 1.00 94.75 72 GLU A C 1
ATOM 528 O O . GLU A 1 72 ? 11.896 7.178 10.584 1.00 94.75 72 GLU A O 1
ATOM 533 N N . CYS A 1 73 ? 9.918 7.062 9.538 1.00 93.94 73 CYS A N 1
ATOM 534 C CA . CYS A 1 73 ? 10.311 7.830 8.353 1.00 93.94 73 CYS A CA 1
ATOM 535 C C . CYS A 1 73 ? 10.144 9.354 8.517 1.00 93.94 73 CYS A C 1
ATOM 537 O O . CYS A 1 73 ? 10.193 10.082 7.531 1.00 93.94 73 CYS A O 1
ATOM 539 N N . GLY A 1 74 ? 9.916 9.857 9.737 1.00 91.88 74 GLY A N 1
ATOM 540 C CA . GLY A 1 74 ? 9.907 11.298 10.026 1.00 91.88 74 GLY A CA 1
ATOM 541 C C . GLY A 1 74 ? 8.578 12.026 9.782 1.00 91.88 74 GLY A C 1
ATOM 542 O O . GLY A 1 74 ? 8.470 13.220 10.067 1.00 91.88 74 GLY A O 1
ATOM 543 N N . TYR A 1 75 ? 7.522 11.325 9.364 1.00 92.38 75 TYR A N 1
ATOM 544 C CA . TYR A 1 75 ? 6.190 11.908 9.124 1.00 92.38 75 TYR A CA 1
ATOM 545 C C . TYR A 1 75 ? 5.351 12.061 10.405 1.00 92.38 75 TYR A C 1
ATOM 547 O O . TYR A 1 75 ? 4.164 12.391 10.358 1.00 92.38 75 TYR A O 1
ATOM 555 N N . GLY A 1 76 ? 5.971 11.878 11.575 1.00 88.62 76 GLY A N 1
ATOM 556 C CA . GLY A 1 76 ? 5.379 12.157 12.886 1.00 88.62 76 GLY A CA 1
ATOM 557 C C . GLY A 1 76 ? 4.984 13.620 13.103 1.00 88.62 76 GLY A C 1
ATOM 558 O O . GLY A 1 76 ? 4.075 13.896 13.877 1.00 88.62 76 GLY A O 1
ATOM 559 N N . LYS A 1 77 ? 5.647 14.547 12.400 1.00 87.88 77 LYS A N 1
ATOM 560 C CA . LYS A 1 77 ? 5.463 16.002 12.540 1.00 87.88 77 LYS A CA 1
ATOM 561 C C . LYS A 1 77 ? 4.452 16.595 11.552 1.00 87.88 77 LYS A C 1
ATOM 563 O O . LYS A 1 77 ? 4.195 17.796 11.593 1.00 87.88 77 LYS A O 1
ATOM 568 N N . CYS A 1 78 ? 3.917 15.790 10.634 1.00 88.00 78 CYS A N 1
ATOM 569 C CA . CYS A 1 78 ? 2.905 16.247 9.686 1.00 88.00 78 CYS A CA 1
ATOM 570 C C . CYS A 1 78 ? 1.603 16.605 10.419 1.00 88.00 78 CYS A C 1
ATOM 572 O O . CYS A 1 78 ? 1.306 15.993 11.447 1.00 88.00 78 CYS A O 1
ATOM 574 N N . PRO A 1 79 ? 0.798 17.554 9.903 1.00 90.25 79 PRO A N 1
ATOM 575 C CA . PRO A 1 79 ? -0.475 17.852 10.532 1.00 90.25 79 PRO A CA 1
ATOM 576 C C . PRO A 1 79 ? -1.385 16.616 10.510 1.00 90.25 79 PRO A C 1
ATOM 578 O O . PRO A 1 79 ? -1.332 15.787 9.594 1.00 90.25 79 PRO A O 1
ATOM 581 N N . ALA A 1 80 ? -2.194 16.482 11.564 1.00 88.56 80 ALA A N 1
ATOM 582 C CA . ALA A 1 80 ? -2.915 15.247 11.861 1.00 88.56 80 ALA A CA 1
ATOM 583 C C . ALA A 1 80 ? -3.777 14.718 10.695 1.00 88.56 80 ALA A C 1
ATOM 585 O O . ALA A 1 80 ? -3.694 13.519 10.434 1.00 88.56 80 ALA A O 1
ATOM 586 N N . PRO A 1 81 ? -4.538 15.545 9.942 1.00 91.25 81 PRO A N 1
ATOM 587 C CA . PRO A 1 81 ? -5.338 15.041 8.824 1.00 91.25 81 PRO A CA 1
ATOM 588 C C . PRO A 1 81 ? -4.489 14.363 7.742 1.00 91.25 81 PRO A C 1
ATOM 590 O O . PRO A 1 81 ? -4.766 13.231 7.355 1.00 91.25 81 PRO A O 1
ATOM 593 N N . GLN A 1 82 ? -3.393 14.998 7.316 1.00 91.75 82 GLN A N 1
ATOM 594 C CA . GLN A 1 82 ? -2.526 14.442 6.276 1.00 91.75 82 GLN A CA 1
ATOM 595 C C . GLN A 1 82 ? -1.765 13.205 6.757 1.00 91.75 82 GLN A C 1
ATOM 597 O O . GLN A 1 82 ? -1.534 12.270 5.990 1.00 91.75 82 GLN A O 1
ATOM 602 N N . GLN A 1 83 ? -1.353 13.197 8.027 1.00 93.06 83 GLN A N 1
ATOM 603 C CA . GLN A 1 83 ? -0.717 12.032 8.632 1.00 93.06 83 GLN A CA 1
ATOM 604 C C . GLN A 1 83 ? -1.682 10.840 8.683 1.00 93.06 83 GLN A C 1
ATOM 606 O O . GLN A 1 83 ? -1.283 9.717 8.376 1.00 93.06 83 GLN A O 1
ATOM 611 N N . GLN A 1 84 ? -2.946 11.076 9.046 1.00 94.25 84 GLN A N 1
ATOM 612 C CA . GLN A 1 84 ? -3.977 10.042 9.087 1.00 94.25 84 GLN A CA 1
ATOM 613 C C . GLN A 1 84 ? -4.276 9.488 7.694 1.00 94.25 84 GLN A C 1
ATOM 615 O O . GLN A 1 84 ? -4.313 8.273 7.537 1.00 94.25 84 GLN A O 1
ATOM 620 N N . GLU A 1 85 ? -4.427 10.335 6.675 1.00 95.00 85 GLU A N 1
ATOM 621 C CA . GLU A 1 85 ? -4.644 9.893 5.288 1.00 95.00 85 GLU A CA 1
ATOM 622 C C . GLU A 1 85 ? -3.491 9.020 4.775 1.00 95.00 85 GLU A C 1
ATOM 624 O O . GLU A 1 85 ? -3.723 7.933 4.237 1.00 95.00 85 GLU A O 1
ATOM 629 N N . LEU A 1 86 ? -2.244 9.437 5.023 1.00 96.38 86 LEU A N 1
ATOM 630 C CA . LEU A 1 86 ? -1.069 8.637 4.679 1.00 96.38 86 LEU A CA 1
ATOM 631 C C . LEU A 1 86 ? -1.055 7.301 5.439 1.00 96.38 86 LEU A C 1
ATOM 633 O O . LEU A 1 86 ? -0.767 6.263 4.846 1.00 96.38 86 LEU A O 1
ATOM 637 N N . MET A 1 87 ? -1.416 7.300 6.725 1.00 97.12 87 MET A N 1
ATOM 638 C CA . MET A 1 87 ? -1.530 6.082 7.537 1.00 97.12 87 MET A CA 1
ATOM 639 C C . MET A 1 87 ? -2.579 5.119 6.994 1.00 97.12 87 MET A C 1
ATOM 641 O O . MET A 1 87 ? -2.328 3.915 6.943 1.00 97.12 87 MET A O 1
ATOM 645 N N . VAL A 1 88 ? -3.725 5.631 6.542 1.00 97.69 88 VAL A N 1
ATOM 646 C CA . VAL A 1 88 ? -4.757 4.815 5.899 1.00 97.69 88 VAL A CA 1
ATOM 647 C C . VAL A 1 88 ? -4.236 4.200 4.603 1.00 97.69 88 VAL A C 1
ATOM 649 O O . VAL A 1 88 ? -4.421 3.001 4.400 1.00 97.69 88 VAL A O 1
ATOM 652 N N . ALA A 1 89 ? -3.570 4.979 3.749 1.00 97.94 89 ALA A N 1
ATOM 653 C CA . ALA A 1 89 ? -3.025 4.474 2.490 1.00 97.94 89 ALA A CA 1
ATOM 654 C C . ALA A 1 89 ? -1.953 3.396 2.713 1.00 97.94 89 ALA A C 1
ATOM 656 O O . ALA A 1 89 ? -2.016 2.331 2.103 1.00 97.94 89 ALA A O 1
ATOM 657 N N . VAL A 1 90 ? -1.014 3.623 3.637 1.00 98.44 90 VAL A N 1
ATOM 658 C CA . VAL A 1 90 ? 0.021 2.636 3.989 1.00 98.44 90 VAL A CA 1
ATOM 659 C C . VAL A 1 90 ? -0.606 1.384 4.603 1.00 98.44 90 VAL A C 1
ATOM 661 O O . VAL A 1 90 ? -0.275 0.278 4.188 1.00 98.44 90 VAL A O 1
ATOM 664 N N . GLY A 1 91 ? -1.555 1.533 5.533 1.00 98.12 91 GLY A N 1
ATOM 665 C CA . GLY A 1 91 ? -2.251 0.399 6.144 1.00 98.12 91 GLY A CA 1
ATOM 666 C C . GLY A 1 91 ? -2.987 -0.455 5.109 1.00 98.12 91 GLY A C 1
ATOM 667 O O . GLY A 1 91 ? -2.853 -1.676 5.111 1.00 98.12 91 GLY A O 1
ATOM 668 N N . ARG A 1 92 ? -3.696 0.174 4.166 1.00 97.62 92 ARG A N 1
ATOM 669 C CA . ARG A 1 92 ? -4.350 -0.533 3.055 1.00 97.62 92 ARG A CA 1
ATOM 670 C C . ARG A 1 92 ? -3.357 -1.243 2.137 1.00 97.62 92 ARG A C 1
ATOM 672 O O . ARG A 1 92 ? -3.575 -2.400 1.789 1.00 97.62 92 ARG A O 1
ATOM 679 N N . ALA A 1 93 ? -2.242 -0.600 1.795 1.00 98.31 93 ALA A N 1
ATOM 680 C CA . ALA A 1 93 ? -1.190 -1.232 1.006 1.00 98.31 93 ALA A CA 1
ATOM 681 C C . ALA A 1 93 ? -0.635 -2.492 1.700 1.00 98.31 93 ALA A C 1
ATOM 683 O O . ALA A 1 93 ? -0.443 -3.518 1.048 1.00 98.31 93 ALA A O 1
ATOM 684 N N . MET A 1 94 ? -0.451 -2.456 3.025 1.00 98.19 94 MET A N 1
ATOM 685 C CA . MET A 1 94 ? -0.017 -3.623 3.805 1.00 98.19 94 MET A CA 1
ATOM 686 C C . MET A 1 94 ? -1.055 -4.753 3.805 1.00 98.19 94 MET A C 1
ATOM 688 O O . MET A 1 94 ? -0.687 -5.917 3.658 1.00 98.19 94 MET A O 1
ATOM 692 N N . GLU A 1 95 ? -2.350 -4.440 3.912 1.00 96.25 95 GLU A N 1
ATOM 693 C CA . GLU A 1 95 ? -3.417 -5.446 3.771 1.00 96.25 95 GLU A CA 1
ATOM 694 C C . GLU A 1 95 ? -3.415 -6.109 2.392 1.00 96.25 95 GLU A C 1
ATOM 696 O O . GLU A 1 95 ? -3.589 -7.324 2.281 1.00 96.25 95 GLU A O 1
ATOM 701 N N . SER A 1 96 ? -3.139 -5.320 1.354 1.00 96.62 96 SER A N 1
ATOM 702 C CA . SER A 1 96 ? -2.950 -5.772 -0.028 1.00 96.62 96 SER A CA 1
ATOM 703 C C . SER A 1 96 ? -1.596 -6.460 -0.261 1.00 96.62 96 SER A C 1
ATOM 705 O O . SER A 1 96 ? -1.245 -6.772 -1.399 1.00 96.62 96 SER A O 1
ATOM 707 N N . ARG A 1 97 ? -0.843 -6.749 0.812 1.00 97.56 97 ARG A N 1
ATOM 708 C CA . ARG A 1 97 ? 0.450 -7.449 0.810 1.00 97.56 97 ARG A CA 1
ATOM 709 C C . ARG A 1 97 ? 1.552 -6.721 0.041 1.00 97.56 97 ARG A C 1
ATOM 711 O O . ARG A 1 97 ? 2.455 -7.370 -0.482 1.00 97.56 97 ARG A O 1
ATOM 718 N N . VAL A 1 98 ? 1.506 -5.391 -0.029 1.00 98.25 98 VAL A N 1
ATOM 719 C CA . VAL A 1 98 ? 2.676 -4.616 -0.456 1.00 98.25 98 VAL A CA 1
ATOM 720 C C . VAL A 1 98 ? 3.784 -4.820 0.586 1.00 98.25 98 VAL A C 1
ATOM 722 O O . VAL A 1 98 ? 3.514 -4.673 1.783 1.00 98.25 98 VAL A O 1
ATOM 725 N N . PRO A 1 99 ? 5.022 -5.157 0.179 1.00 96.75 99 PRO A N 1
ATOM 726 C CA . PRO A 1 99 ? 6.108 -5.398 1.118 1.00 96.75 99 PRO A CA 1
ATOM 727 C C . PRO A 1 99 ? 6.378 -4.194 2.016 1.00 96.75 99 PRO A C 1
ATOM 729 O O . PRO A 1 99 ? 6.560 -3.070 1.546 1.00 96.75 99 PRO A O 1
ATOM 732 N N . THR A 1 100 ? 6.500 -4.452 3.315 1.00 97.12 100 THR A N 1
ATOM 733 C CA . THR A 1 100 ? 6.843 -3.439 4.318 1.00 97.12 100 THR A CA 1
ATOM 734 C C . THR A 1 100 ? 8.124 -2.683 3.968 1.00 97.12 100 THR A C 1
ATOM 736 O O . THR A 1 100 ? 8.185 -1.466 4.129 1.00 97.12 100 THR A O 1
ATOM 739 N N . GLU A 1 101 ? 9.134 -3.384 3.449 1.00 96.94 101 GLU A N 1
ATOM 740 C CA . GLU A 1 101 ? 10.408 -2.759 3.088 1.00 96.94 101 GLU A CA 1
ATOM 741 C C . GLU A 1 101 ? 10.277 -1.835 1.871 1.00 96.94 101 GLU A C 1
ATOM 743 O O . GLU A 1 101 ? 10.850 -0.750 1.867 1.00 96.94 101 GLU A O 1
ATOM 748 N N . ALA A 1 102 ? 9.441 -2.188 0.890 1.00 97.62 102 ALA A N 1
ATOM 749 C CA . ALA A 1 102 ? 9.143 -1.315 -0.245 1.00 97.62 102 ALA A CA 1
ATOM 750 C C . ALA A 1 102 ? 8.447 -0.018 0.204 1.00 97.62 102 ALA A C 1
ATOM 752 O O . ALA A 1 102 ? 8.814 1.075 -0.231 1.00 97.62 102 ALA A O 1
ATOM 753 N N . LEU A 1 103 ? 7.479 -0.126 1.12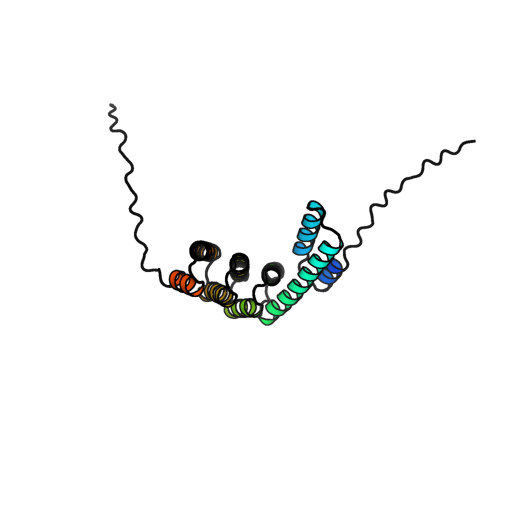2 1.00 98.31 103 LEU A N 1
ATOM 754 C CA . LEU A 1 103 ? 6.807 1.031 1.724 1.00 98.31 103 LEU A CA 1
ATOM 755 C C . LEU A 1 103 ? 7.801 1.919 2.476 1.00 98.31 103 LEU A C 1
ATOM 757 O O . LEU A 1 103 ? 7.825 3.132 2.267 1.00 98.31 103 LEU A O 1
ATOM 761 N N . ARG A 1 104 ? 8.653 1.319 3.313 1.0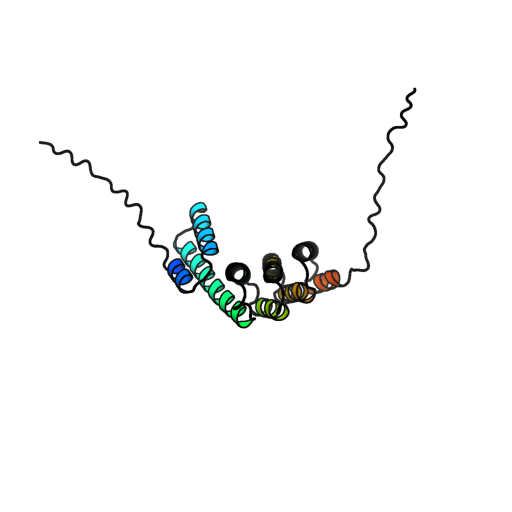0 97.69 104 ARG A N 1
ATOM 762 C CA . ARG A 1 104 ? 9.698 2.029 4.058 1.00 97.69 104 ARG A CA 1
ATOM 763 C C . ARG A 1 104 ? 10.670 2.740 3.117 1.00 97.69 104 ARG A C 1
ATOM 765 O O . ARG A 1 104 ? 10.966 3.911 3.336 1.00 97.69 104 ARG A O 1
ATOM 772 N N . GLN A 1 105 ? 11.142 2.069 2.069 1.00 97.25 105 GLN A N 1
ATOM 773 C CA . GLN A 1 105 ? 12.078 2.643 1.105 1.00 97.25 105 GLN A CA 1
ATOM 774 C C . GLN A 1 105 ? 11.461 3.833 0.360 1.00 97.25 105 GLN A C 1
ATOM 776 O O . GLN A 1 105 ? 12.103 4.877 0.245 1.00 97.25 105 GLN A O 1
ATOM 781 N N . ALA A 1 106 ? 10.211 3.711 -0.098 1.00 97.31 106 ALA A N 1
ATOM 782 C CA . ALA A 1 106 ? 9.501 4.799 -0.768 1.00 97.31 106 ALA A CA 1
ATOM 783 C C . ALA A 1 106 ? 9.257 5.994 0.169 1.00 97.31 106 ALA A C 1
ATOM 785 O O . ALA A 1 106 ? 9.460 7.138 -0.231 1.00 97.31 106 ALA A O 1
ATOM 786 N N . LEU A 1 107 ? 8.872 5.747 1.426 1.00 97.06 107 LEU A N 1
ATOM 787 C CA . LEU A 1 107 ? 8.681 6.802 2.423 1.00 97.06 107 LEU A CA 1
ATOM 788 C C . LEU A 1 107 ? 10.000 7.504 2.768 1.00 97.06 107 LEU A C 1
ATOM 790 O O . LEU A 1 107 ? 10.044 8.728 2.747 1.00 97.06 107 LEU A O 1
ATOM 794 N N . LYS A 1 108 ? 11.093 6.765 3.003 1.00 96.69 108 LYS A N 1
ATOM 795 C CA . LYS A 1 108 ? 12.420 7.357 3.261 1.00 96.69 108 LYS A CA 1
ATOM 796 C C . LYS A 1 108 ? 12.930 8.171 2.072 1.00 96.69 108 LYS A C 1
ATOM 798 O O . LYS A 1 108 ? 13.419 9.279 2.252 1.00 96.69 108 LYS A O 1
ATOM 803 N N . ALA A 1 109 ? 12.761 7.671 0.847 1.00 95.69 109 ALA A N 1
ATOM 804 C CA . ALA A 1 109 ? 13.119 8.411 -0.367 1.00 95.69 109 ALA A CA 1
ATOM 805 C C . ALA A 1 109 ? 12.311 9.708 -0.543 1.00 95.69 109 ALA A C 1
ATOM 807 O O . ALA A 1 109 ? 12.723 10.622 -1.257 1.00 95.69 109 ALA A O 1
ATOM 808 N N . GLY A 1 110 ? 11.144 9.771 0.094 1.00 93.38 110 GLY A N 1
ATOM 809 C CA . GLY A 1 110 ? 10.217 10.884 0.056 1.00 93.38 110 GLY A CA 1
ATOM 810 C C . GLY A 1 110 ? 10.429 11.925 1.137 1.00 93.38 110 GLY A C 1
ATOM 811 O O . GLY A 1 110 ? 9.562 12.792 1.280 1.00 93.38 110 GLY A O 1
ATOM 812 N N . GLU A 1 111 ? 11.503 11.851 1.923 1.00 89.12 111 GLU A N 1
ATOM 813 C CA . GLU A 1 111 ? 11.754 12.799 3.006 1.00 89.12 111 GLU A CA 1
ATOM 814 C C . GLU A 1 111 ? 11.674 14.251 2.492 1.00 89.12 111 GLU A C 1
ATOM 816 O O . GLU A 1 111 ? 12.179 14.597 1.422 1.00 89.12 111 GLU A O 1
ATOM 821 N N . GLY A 1 112 ? 10.928 15.100 3.205 1.00 83.25 112 GLY A N 1
ATOM 822 C CA . GLY A 1 112 ? 10.650 16.481 2.788 1.00 83.25 112 GLY A CA 1
ATOM 823 C C . GLY A 1 112 ? 9.633 16.646 1.644 1.00 83.25 112 GLY A C 1
ATOM 824 O O . GLY A 1 112 ? 9.295 17.775 1.287 1.00 83.25 112 GLY A O 1
ATOM 825 N N . SER A 1 113 ? 9.102 15.562 1.071 1.00 84.44 113 SER A N 1
ATOM 826 C CA . SER A 1 113 ? 8.007 15.626 0.096 1.00 84.44 113 SER A CA 1
ATOM 827 C C . SER A 1 113 ? 6.649 15.849 0.759 1.00 84.44 113 SER A C 1
ATOM 829 O O . SER A 1 113 ? 6.415 15.502 1.915 1.00 84.44 113 SER A O 1
ATOM 831 N N . GLN A 1 114 ? 5.709 16.388 -0.020 1.00 88.19 114 GLN A N 1
ATOM 832 C CA . GLN A 1 114 ? 4.317 16.522 0.400 1.00 88.19 114 GLN A CA 1
ATOM 833 C C . GLN A 1 114 ? 3.680 15.141 0.613 1.00 88.19 114 GLN A C 1
ATOM 835 O O . GLN A 1 114 ? 3.761 14.270 -0.256 1.00 88.19 114 GLN A O 1
ATOM 840 N N . THR A 1 115 ? 2.980 14.973 1.734 1.00 90.69 115 THR A N 1
ATOM 841 C CA . THR A 1 115 ? 2.281 13.735 2.123 1.00 90.69 115 THR A CA 1
ATOM 842 C C . THR A 1 115 ? 1.326 13.220 1.047 1.00 90.69 115 THR A C 1
ATOM 844 O O . THR A 1 115 ? 1.314 12.024 0.779 1.00 90.69 115 THR A O 1
ATOM 847 N N . MET A 1 116 ? 0.602 14.106 0.352 1.00 91.69 116 MET A N 1
ATOM 848 C CA . MET A 1 116 ? -0.307 13.717 -0.739 1.00 91.69 116 MET A CA 1
ATOM 849 C C . MET A 1 116 ? 0.412 13.026 -1.908 1.00 91.69 116 MET A C 1
ATOM 851 O O . MET A 1 116 ? -0.152 12.144 -2.556 1.00 91.69 116 MET A O 1
ATOM 855 N N . ARG A 1 117 ? 1.662 13.412 -2.201 1.00 93.50 117 ARG A N 1
ATOM 856 C CA . ARG A 1 117 ? 2.462 12.757 -3.248 1.00 93.50 117 ARG A CA 1
ATOM 857 C C . ARG A 1 117 ? 2.826 11.336 -2.829 1.00 93.50 117 ARG A C 1
ATOM 859 O O . ARG A 1 117 ? 2.720 10.413 -3.630 1.00 93.50 117 ARG A O 1
ATOM 866 N N . LEU A 1 118 ? 3.228 11.171 -1.573 1.00 96.19 118 LEU A N 1
ATOM 867 C CA . LEU A 1 118 ? 3.588 9.870 -1.015 1.00 96.19 118 LEU A CA 1
ATOM 868 C C . LEU A 1 118 ? 2.380 8.951 -0.950 1.00 96.19 118 LEU A C 1
ATOM 870 O O . LEU A 1 118 ? 2.473 7.800 -1.356 1.00 96.19 118 LEU A O 1
ATOM 874 N N . GLN A 1 119 ? 1.231 9.488 -0.544 1.00 97.00 119 GLN A N 1
ATOM 875 C CA . GLN A 1 119 ? -0.036 8.776 -0.594 1.00 97.00 119 GLN A CA 1
ATOM 876 C C . GLN A 1 119 ? -0.320 8.257 -2.010 1.00 97.00 119 GLN A C 1
ATOM 878 O O . GLN A 1 119 ? -0.595 7.074 -2.174 1.00 97.00 119 GLN A O 1
ATOM 883 N N . ALA A 1 120 ? -0.185 9.099 -3.041 1.00 97.75 120 ALA A N 1
ATOM 884 C CA . ALA A 1 120 ? -0.398 8.672 -4.424 1.00 97.75 120 ALA A CA 1
ATOM 885 C C . ALA A 1 120 ? 0.588 7.573 -4.870 1.00 97.75 120 ALA A C 1
ATOM 887 O O . ALA A 1 120 ? 0.187 6.650 -5.576 1.00 97.75 120 ALA A O 1
ATOM 888 N N . ALA A 1 121 ? 1.856 7.640 -4.450 1.00 98.06 121 ALA A N 1
ATOM 889 C CA . ALA A 1 121 ? 2.841 6.598 -4.745 1.00 98.06 121 ALA A CA 1
ATOM 890 C C . ALA A 1 121 ? 2.514 5.268 -4.037 1.00 98.06 121 ALA A C 1
ATOM 892 O O . ALA A 1 121 ? 2.651 4.203 -4.636 1.00 98.06 121 ALA A O 1
ATOM 893 N N . VAL A 1 122 ? 2.032 5.324 -2.792 1.00 98.44 122 VAL A N 1
ATOM 894 C CA . VAL A 1 122 ? 1.592 4.150 -2.021 1.00 98.44 122 VAL A CA 1
ATOM 895 C C . VAL A 1 122 ? 0.337 3.517 -2.630 1.00 98.44 122 VAL A C 1
ATOM 897 O O . VAL A 1 122 ? 0.321 2.309 -2.853 1.00 98.44 122 VAL A O 1
ATOM 900 N N . GLU A 1 123 ? -0.677 4.316 -2.974 1.00 98.56 123 GLU A N 1
ATOM 901 C CA . GLU A 1 123 ? -1.900 3.858 -3.661 1.00 98.56 123 GLU A CA 1
ATOM 902 C C . GLU A 1 123 ? -1.582 3.217 -5.025 1.00 98.56 123 GLU A C 1
ATOM 904 O O . GLU A 1 123 ? -2.178 2.209 -5.418 1.00 98.56 123 GLU A O 1
ATOM 909 N N . ALA A 1 124 ? -0.612 3.776 -5.753 1.00 98.31 124 ALA A N 1
ATOM 910 C CA . ALA A 1 124 ? -0.124 3.194 -6.997 1.00 98.31 124 ALA A CA 1
ATOM 911 C C . ALA A 1 124 ? 0.554 1.839 -6.763 1.00 98.31 124 ALA A C 1
ATOM 913 O O . ALA A 1 124 ? 0.263 0.885 -7.482 1.00 98.31 124 ALA A O 1
ATOM 914 N N . GLY A 1 125 ? 1.403 1.730 -5.739 1.00 98.38 125 GLY A N 1
ATOM 915 C CA . GLY A 1 125 ? 2.020 0.468 -5.336 1.00 98.38 125 GLY A CA 1
ATOM 916 C C . GLY A 1 125 ? 1.000 -0.610 -4.973 1.00 98.38 125 GLY A C 1
ATOM 917 O O . GLY A 1 125 ? 1.090 -1.729 -5.474 1.00 98.38 125 GLY A O 1
ATOM 918 N N . GLU A 1 126 ? -0.014 -0.258 -4.177 1.00 98.62 126 GLU A N 1
ATOM 919 C CA . GLU A 1 126 ? -1.152 -1.133 -3.856 1.00 98.62 126 GLU A CA 1
ATOM 920 C C . GLU A 1 126 ? -1.844 -1.624 -5.135 1.00 98.62 126 GLU A C 1
ATOM 922 O O . GLU A 1 126 ? -2.041 -2.824 -5.319 1.00 98.62 126 GLU A O 1
ATOM 927 N N . THR A 1 127 ? -2.153 -0.707 -6.055 1.00 98.50 127 THR A N 1
ATOM 928 C CA . THR A 1 127 ? -2.817 -1.032 -7.326 1.00 98.50 127 THR A CA 1
ATOM 929 C C . THR A 1 127 ? -1.992 -2.010 -8.165 1.00 98.50 127 THR A C 1
ATOM 931 O O . THR A 1 127 ? -2.525 -2.990 -8.682 1.00 98.50 127 THR A O 1
ATOM 934 N N . LEU A 1 128 ? -0.685 -1.770 -8.289 1.00 98.19 128 LEU A N 1
ATOM 935 C CA . LEU A 1 128 ? 0.226 -2.630 -9.046 1.00 98.19 128 LEU A CA 1
ATOM 936 C C . LEU A 1 128 ? 0.390 -4.006 -8.393 1.00 98.19 128 LEU A C 1
ATOM 938 O O . LEU A 1 128 ? 0.437 -5.019 -9.091 1.00 98.19 128 LEU A O 1
ATOM 942 N N . LYS A 1 129 ? 0.413 -4.060 -7.059 1.00 98.12 129 LYS A N 1
ATOM 943 C CA . LYS A 1 129 ? 0.454 -5.322 -6.322 1.00 98.12 129 LYS A CA 1
ATOM 944 C C . LYS A 1 129 ? -0.814 -6.144 -6.540 1.00 98.12 129 LYS A C 1
ATOM 946 O O . LYS A 1 129 ? -0.723 -7.336 -6.823 1.00 98.12 129 LYS A O 1
ATOM 951 N N . LEU A 1 130 ? -1.984 -5.509 -6.468 1.00 97.75 130 LEU A N 1
ATOM 952 C CA . LEU A 1 130 ? -3.274 -6.155 -6.733 1.00 97.75 130 LEU A CA 1
ATOM 953 C C . LEU A 1 130 ? -3.420 -6.612 -8.190 1.00 97.75 130 LEU A C 1
ATOM 955 O O . LEU A 1 130 ? -4.130 -7.578 -8.455 1.00 97.75 130 LEU A O 1
ATOM 959 N N . LEU A 1 131 ? -2.729 -5.958 -9.128 1.00 97.25 131 LEU A N 1
ATOM 960 C CA . LEU A 1 131 ? -2.651 -6.404 -10.520 1.00 97.25 131 LEU A CA 1
ATOM 961 C C . LEU A 1 131 ? -1.842 -7.706 -10.685 1.00 97.25 131 LEU A C 1
ATOM 963 O O . LEU A 1 131 ? -2.011 -8.391 -11.690 1.00 97.25 131 LEU A O 1
ATOM 967 N N . GLY A 1 132 ? -0.999 -8.061 -9.712 1.00 97.25 132 GLY A N 1
ATOM 968 C CA . GLY A 1 132 ? -0.185 -9.278 -9.728 1.00 97.25 132 GLY A CA 1
ATOM 969 C C . GLY A 1 132 ? 1.298 -9.051 -10.022 1.00 97.25 132 GLY A C 1
ATOM 970 O O . GLY A 1 132 ? 2.022 -10.026 -10.224 1.00 97.25 132 GLY A O 1
ATOM 971 N N . LEU A 1 133 ? 1.776 -7.799 -10.037 1.00 97.25 133 LEU A N 1
ATOM 972 C CA . LEU A 1 133 ? 3.211 -7.543 -10.164 1.00 97.25 133 LEU A CA 1
ATOM 973 C C . LEU A 1 133 ? 3.974 -8.109 -8.958 1.00 97.25 133 LEU A C 1
ATOM 975 O O . LEU A 1 133 ? 3.481 -8.131 -7.824 1.00 97.25 133 LEU A O 1
ATOM 979 N N . ASP A 1 134 ? 5.199 -8.557 -9.222 1.00 96.94 134 ASP A N 1
ATOM 980 C CA . ASP A 1 134 ? 6.109 -9.045 -8.198 1.00 96.94 134 ASP A CA 1
ATOM 981 C C . ASP A 1 134 ? 6.586 -7.918 -7.269 1.00 96.94 134 ASP A C 1
ATOM 983 O O . ASP A 1 134 ? 6.631 -6.737 -7.624 1.00 96.94 134 ASP A O 1
ATOM 987 N N . ASP A 1 135 ? 6.953 -8.316 -6.054 1.00 97.31 135 ASP A N 1
ATOM 988 C CA . ASP A 1 135 ? 7.338 -7.418 -4.968 1.00 97.31 135 ASP A CA 1
ATOM 989 C C . ASP A 1 135 ? 8.531 -6.504 -5.307 1.00 97.31 135 ASP A C 1
ATOM 991 O O . ASP A 1 135 ? 8.420 -5.293 -5.078 1.00 97.31 135 ASP A O 1
ATOM 995 N N . PRO A 1 136 ? 9.638 -7.014 -5.893 1.00 97.31 136 PRO A N 1
ATOM 996 C CA . PRO A 1 136 ? 10.738 -6.167 -6.349 1.00 97.31 136 PRO A CA 1
ATOM 997 C C . PRO A 1 136 ? 10.305 -5.092 -7.350 1.00 97.31 136 PRO A C 1
ATOM 999 O O . PRO A 1 136 ? 10.678 -3.922 -7.202 1.00 97.31 136 PRO A O 1
ATOM 1002 N N . THR A 1 137 ? 9.495 -5.455 -8.350 1.00 96.94 137 THR A N 1
ATOM 1003 C CA . THR A 1 137 ? 9.023 -4.501 -9.362 1.00 96.94 137 THR A CA 1
ATOM 1004 C C . THR A 1 137 ? 8.134 -3.425 -8.739 1.00 96.94 137 THR A C 1
ATOM 1006 O O . THR A 1 137 ? 8.335 -2.238 -9.011 1.00 96.94 137 THR A O 1
ATOM 1009 N N . VAL A 1 138 ? 7.186 -3.806 -7.872 1.00 98.12 138 VAL A N 1
ATOM 1010 C CA . VAL A 1 138 ? 6.307 -2.851 -7.174 1.00 98.12 138 VAL A CA 1
ATOM 1011 C C . VAL A 1 138 ? 7.130 -1.858 -6.354 1.00 98.12 138 VAL A C 1
ATOM 1013 O O . VAL A 1 138 ? 6.953 -0.649 -6.509 1.00 98.12 138 VAL A O 1
ATOM 1016 N N . GLY A 1 139 ? 8.064 -2.343 -5.529 1.00 97.94 139 GLY A N 1
ATOM 1017 C CA . GLY A 1 139 ? 8.890 -1.472 -4.692 1.00 97.94 139 GLY A CA 1
ATOM 1018 C C . GLY A 1 139 ? 9.757 -0.510 -5.499 1.00 97.94 139 GLY A C 1
ATOM 1019 O O . GLY A 1 139 ? 9.836 0.675 -5.171 1.00 97.94 139 GLY A O 1
ATOM 1020 N N . THR A 1 140 ? 10.330 -0.982 -6.607 1.00 97.88 140 THR A N 1
ATOM 1021 C CA . THR A 1 140 ? 11.161 -0.137 -7.473 1.00 97.88 140 THR A CA 1
ATOM 1022 C C . THR A 1 140 ? 10.335 0.952 -8.165 1.00 97.88 140 THR A C 1
ATOM 1024 O O . THR A 1 140 ? 10.754 2.107 -8.201 1.00 97.88 140 THR A O 1
ATOM 1027 N N . LEU A 1 141 ? 9.133 0.629 -8.659 1.00 98.19 141 LEU A N 1
ATOM 1028 C CA . LEU A 1 141 ? 8.236 1.623 -9.263 1.00 98.19 141 LEU A CA 1
ATOM 1029 C C . LEU A 1 141 ? 7.770 2.669 -8.243 1.00 98.19 141 LEU A C 1
ATOM 1031 O O . LEU A 1 141 ? 7.783 3.861 -8.545 1.00 98.19 141 LEU A O 1
ATOM 1035 N N . MET A 1 142 ? 7.416 2.250 -7.023 1.00 98.44 142 MET A N 1
ATOM 1036 C CA . MET A 1 142 ? 7.074 3.180 -5.941 1.00 98.44 142 MET A CA 1
ATOM 1037 C C . MET A 1 142 ? 8.231 4.134 -5.631 1.00 98.44 142 MET A C 1
ATOM 1039 O O . MET A 1 142 ? 8.020 5.344 -5.534 1.00 98.44 142 MET A O 1
ATOM 1043 N N . TYR A 1 143 ? 9.450 3.603 -5.511 1.00 98.00 143 TYR A N 1
ATOM 1044 C CA . TYR A 1 143 ? 10.654 4.401 -5.304 1.00 98.00 143 TYR A CA 1
ATOM 1045 C C . TYR A 1 143 ? 10.868 5.409 -6.442 1.00 98.00 143 TYR A C 1
ATOM 1047 O O . TYR A 1 143 ? 11.079 6.594 -6.180 1.00 98.00 143 TYR A O 1
ATOM 1055 N N . ASP A 1 144 ? 10.732 4.979 -7.700 1.00 97.75 144 ASP A N 1
ATOM 1056 C CA . ASP A 1 144 ? 10.875 5.861 -8.861 1.00 97.75 144 ASP A CA 1
ATOM 1057 C C . ASP A 1 144 ? 9.845 6.997 -8.851 1.00 97.75 144 ASP A C 1
ATOM 1059 O O . ASP A 1 144 ? 10.204 8.143 -9.123 1.00 97.75 144 ASP A O 1
ATOM 1063 N N . PHE A 1 145 ? 8.579 6.716 -8.515 1.00 98.06 145 PHE A N 1
ATOM 1064 C CA . PHE A 1 145 ? 7.532 7.742 -8.432 1.00 98.06 145 PHE A CA 1
ATOM 1065 C C . PHE A 1 145 ? 7.892 8.842 -7.431 1.00 98.06 145 PHE A C 1
ATOM 1067 O O . PHE A 1 145 ? 7.662 10.027 -7.692 1.00 98.06 145 PHE A O 1
ATOM 1074 N N . VAL A 1 146 ? 8.488 8.449 -6.305 1.00 97.31 146 VAL A N 1
ATOM 1075 C CA . VAL A 1 146 ? 8.902 9.365 -5.245 1.00 97.31 146 VAL A CA 1
ATOM 1076 C C . VAL A 1 146 ? 10.150 10.154 -5.643 1.00 97.31 146 VAL A C 1
ATOM 1078 O O . VAL A 1 146 ? 10.115 11.386 -5.621 1.00 97.31 146 VAL A O 1
ATOM 1081 N N . VAL A 1 147 ? 11.227 9.482 -6.063 1.00 96.88 147 VAL A N 1
ATOM 1082 C CA . VAL A 1 147 ? 12.510 10.131 -6.399 1.00 96.88 147 VAL A CA 1
ATOM 1083 C C . VAL A 1 147 ? 12.384 11.053 -7.609 1.00 96.88 147 VAL A C 1
ATOM 1085 O O . VAL A 1 147 ? 12.963 12.140 -7.625 1.00 96.88 147 VAL A O 1
ATOM 1088 N N . ARG A 1 148 ? 11.562 10.680 -8.596 1.00 95.50 148 ARG A N 1
ATOM 1089 C CA . ARG A 1 148 ? 11.254 11.527 -9.761 1.00 95.50 148 ARG A CA 1
ATOM 1090 C C . ARG A 1 148 ? 10.239 12.633 -9.451 1.00 95.50 148 ARG A C 1
ATOM 1092 O O . ARG A 1 148 ? 9.915 13.416 -10.336 1.00 95.50 148 ARG A O 1
ATOM 1099 N N . LYS A 1 149 ? 9.755 12.724 -8.204 1.00 95.31 149 LYS A N 1
ATOM 1100 C CA . LYS A 1 149 ? 8.818 13.746 -7.704 1.00 95.31 149 LYS A CA 1
ATOM 1101 C C . LYS A 1 149 ? 7.516 13.840 -8.507 1.00 95.31 149 LYS A C 1
ATOM 1103 O O . LYS A 1 149 ? 6.940 14.926 -8.604 1.00 95.31 149 LYS A O 1
ATOM 1108 N N . LEU A 1 150 ? 7.033 12.712 -9.030 1.00 95.75 150 LEU A N 1
ATOM 1109 C CA . LEU A 1 150 ? 5.848 12.682 -9.885 1.00 95.75 150 LEU A CA 1
ATOM 1110 C C . LEU A 1 150 ? 4.611 13.206 -9.146 1.00 95.75 150 LEU A C 1
ATOM 1112 O O . LEU A 1 150 ? 4.391 12.918 -7.969 1.00 95.75 150 LEU A O 1
ATOM 1116 N N . GLY A 1 151 ? 3.783 13.985 -9.833 1.00 95.44 151 GLY A N 1
ATOM 1117 C CA . GLY A 1 151 ? 2.456 14.369 -9.363 1.00 95.44 151 GLY A CA 1
ATOM 1118 C C . GLY A 1 151 ? 1.438 13.235 -9.520 1.00 95.44 151 GLY A C 1
ATOM 1119 O O . GLY A 1 151 ? 1.640 12.292 -10.284 1.00 95.44 151 GLY A O 1
ATOM 1120 N N . ARG A 1 152 ? 0.279 13.349 -8.856 1.00 96.19 152 ARG A N 1
ATOM 1121 C CA . ARG A 1 152 ? -0.796 12.335 -8.914 1.00 96.19 152 ARG A CA 1
ATOM 1122 C C . ARG A 1 152 ? -1.192 11.970 -10.353 1.00 96.19 152 ARG A C 1
ATOM 1124 O O . ARG A 1 152 ? -1.310 10.794 -10.671 1.00 96.19 152 ARG A O 1
ATOM 1131 N N . GLY A 1 153 ? -1.346 12.957 -11.239 1.00 96.62 153 GLY A N 1
ATOM 1132 C CA . GLY A 1 153 ? -1.696 12.714 -12.646 1.00 96.62 153 GLY A CA 1
ATOM 1133 C C . GLY A 1 153 ? -0.596 12.020 -13.464 1.00 96.62 153 GLY A C 1
ATOM 1134 O O . GLY A 1 153 ? -0.891 11.305 -14.418 1.00 96.62 153 GLY A O 1
ATOM 1135 N N . GLU A 1 154 ? 0.675 12.200 -13.105 1.00 97.25 154 GLU A N 1
ATOM 1136 C CA . GLU A 1 154 ? 1.801 11.490 -13.728 1.00 97.25 154 GLU A CA 1
ATOM 1137 C C . GLU A 1 154 ? 1.875 10.048 -13.234 1.00 97.25 154 GLU A C 1
ATOM 1139 O O . GLU A 1 154 ? 1.996 9.136 -14.048 1.00 97.25 154 GLU A O 1
ATOM 1144 N N . ILE A 1 155 ? 1.693 9.841 -11.928 1.00 98.12 155 ILE A N 1
ATOM 1145 C CA . ILE A 1 155 ? 1.622 8.511 -11.316 1.00 98.12 155 ILE A CA 1
ATOM 1146 C C . ILE A 1 155 ? 0.481 7.697 -11.937 1.00 98.12 155 ILE A C 1
ATOM 1148 O O . ILE A 1 155 ? 0.692 6.557 -12.336 1.00 98.12 155 ILE A O 1
ATOM 1152 N N . LEU A 1 156 ? -0.712 8.280 -12.103 1.00 97.50 156 LEU A N 1
ATOM 1153 C CA . LEU A 1 156 ? -1.842 7.584 -12.729 1.00 97.50 156 LEU A CA 1
ATOM 1154 C C . LEU A 1 156 ? -1.544 7.163 -14.175 1.00 97.50 156 LEU A C 1
ATOM 1156 O O . LEU A 1 156 ? -1.857 6.036 -14.556 1.00 97.50 156 LEU A O 1
ATOM 1160 N N . ARG A 1 157 ? -0.906 8.029 -14.971 1.00 97.75 157 ARG A N 1
ATOM 1161 C CA . ARG A 1 157 ? -0.489 7.687 -16.343 1.00 97.75 157 ARG A CA 1
ATOM 1162 C C . ARG A 1 157 ? 0.564 6.579 -16.356 1.00 97.75 157 ARG A C 1
ATOM 1164 O O . ARG A 1 157 ? 0.466 5.666 -17.172 1.00 97.75 157 ARG A O 1
ATOM 1171 N N . ALA A 1 158 ? 1.524 6.620 -15.433 1.00 97.75 158 ALA A N 1
ATOM 1172 C CA . ALA A 1 158 ? 2.526 5.571 -15.281 1.00 97.75 158 ALA A CA 1
ATOM 1173 C C . ALA A 1 158 ? 1.885 4.224 -14.909 1.00 97.75 158 ALA A C 1
ATOM 1175 O O . ALA A 1 158 ? 2.154 3.220 -15.561 1.00 97.75 158 ALA A O 1
ATOM 1176 N N . VAL A 1 159 ? 0.971 4.199 -13.934 1.00 98.06 159 VAL A N 1
ATOM 1177 C CA . VAL A 1 159 ? 0.234 2.983 -13.544 1.00 98.06 159 VAL A CA 1
ATOM 1178 C C . VAL A 1 159 ? -0.599 2.437 -14.703 1.00 98.06 159 VAL A C 1
ATOM 1180 O O . VAL A 1 159 ? -0.619 1.225 -14.913 1.00 98.06 159 VAL A O 1
ATOM 1183 N N . GLN A 1 160 ? -1.256 3.298 -15.486 1.00 98.00 160 GLN A N 1
ATOM 1184 C CA . GLN A 1 160 ? -2.000 2.879 -16.679 1.00 98.00 160 GLN A CA 1
ATOM 1185 C C . GLN A 1 160 ? -1.085 2.230 -17.720 1.00 98.00 160 GLN A C 1
ATOM 1187 O O . GLN A 1 160 ? -1.413 1.154 -18.219 1.00 98.00 160 GLN A O 1
ATOM 1192 N N . PHE A 1 161 ? 0.065 2.843 -18.010 1.00 97.56 161 PHE A N 1
ATOM 1193 C CA . PHE A 1 161 ? 1.064 2.271 -18.911 1.00 97.56 161 PHE A CA 1
ATOM 1194 C C . PHE A 1 161 ? 1.543 0.905 -18.409 1.00 97.56 161 PHE A C 1
ATOM 1196 O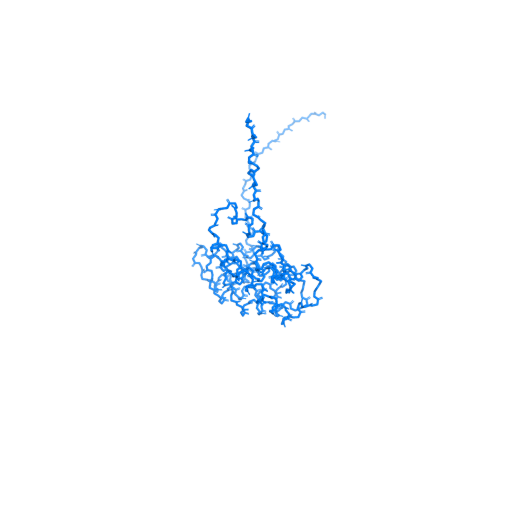 O . PHE A 1 161 ? 1.469 -0.080 -19.142 1.00 97.56 161 PHE A O 1
ATOM 1203 N N . VAL A 1 162 ? 1.951 0.821 -17.138 1.00 97.81 162 VAL A N 1
ATOM 1204 C CA . VAL A 1 162 ? 2.420 -0.429 -16.523 1.00 97.81 162 VAL A CA 1
ATOM 1205 C C . VAL A 1 162 ? 1.346 -1.509 -16.601 1.00 97.81 162 VAL A C 1
ATOM 1207 O O . VAL A 1 162 ? 1.628 -2.640 -16.987 1.00 97.81 162 VAL A O 1
ATOM 1210 N N . SER A 1 163 ? 0.095 -1.148 -16.314 1.00 97.75 163 SER A N 1
ATOM 1211 C CA . SER A 1 163 ? -1.030 -2.080 -16.358 1.00 97.75 163 SER A CA 1
ATOM 1212 C C . SER A 1 163 ? -1.286 -2.628 -17.760 1.00 97.75 163 SER A C 1
ATOM 1214 O O . SER A 1 163 ? -1.602 -3.807 -17.910 1.00 97.75 163 SER A O 1
ATOM 1216 N N . GLN A 1 164 ? -1.158 -1.789 -18.791 1.00 97.62 164 GLN A N 1
ATOM 1217 C CA . GLN A 1 164 ? -1.315 -2.208 -20.184 1.00 97.62 164 GLN A CA 1
ATOM 1218 C C . GLN A 1 164 ? -0.201 -3.168 -20.608 1.00 97.62 164 GLN A C 1
ATOM 1220 O O . GLN A 1 164 ? -0.498 -4.226 -21.157 1.00 97.62 164 GLN A O 1
ATOM 1225 N N . GLN A 1 165 ? 1.059 -2.840 -20.306 1.00 97.44 165 GLN A N 1
ATOM 1226 C CA . GLN A 1 165 ? 2.196 -3.691 -20.668 1.00 97.44 165 GLN A CA 1
ATOM 1227 C C . GLN A 1 165 ? 2.175 -5.030 -19.919 1.00 97.44 165 GLN A C 1
ATOM 1229 O O . GLN A 1 165 ? 2.408 -6.077 -20.516 1.00 97.44 165 GLN A O 1
ATOM 1234 N N . TYR A 1 166 ? 1.817 -5.023 -18.632 1.00 97.38 166 TYR A N 1
ATOM 1235 C CA . TYR A 1 166 ? 1.719 -6.252 -17.844 1.00 97.38 166 TYR A CA 1
ATOM 1236 C C . TYR A 1 166 ? 0.638 -7.192 -18.388 1.00 97.38 166 TYR A C 1
ATOM 1238 O O . TYR A 1 166 ? 0.867 -8.388 -18.543 1.00 97.38 166 TYR A O 1
ATOM 1246 N N . ARG A 1 167 ? -0.522 -6.649 -18.783 1.00 96.69 167 ARG A N 1
ATOM 1247 C CA . ARG A 1 167 ? -1.588 -7.429 -19.440 1.00 96.69 167 ARG A CA 1
ATOM 1248 C C . ARG A 1 167 ? -1.187 -7.962 -20.815 1.00 96.69 167 ARG A C 1
ATOM 1250 O O . ARG A 1 167 ? -1.736 -8.970 -21.243 1.00 96.69 167 ARG A O 1
ATOM 1257 N N . ALA A 1 168 ? -0.240 -7.312 -21.488 1.00 96.75 168 ALA A N 1
ATOM 1258 C CA . ALA A 1 168 ? 0.362 -7.807 -22.722 1.00 96.75 168 ALA A CA 1
ATOM 1259 C C . ALA A 1 168 ? 1.444 -8.882 -22.481 1.00 96.75 168 ALA A C 1
ATOM 1261 O O . ALA A 1 168 ? 2.074 -9.335 -23.432 1.00 96.75 168 ALA A O 1
ATOM 1262 N N . GLY A 1 169 ? 1.665 -9.298 -21.227 1.00 96.50 169 GLY A N 1
ATOM 1263 C CA . GLY A 1 169 ? 2.631 -10.334 -20.862 1.00 96.50 169 GLY A CA 1
ATOM 1264 C C . GLY A 1 169 ? 4.074 -9.840 -20.756 1.00 96.50 169 GLY A C 1
ATOM 1265 O O . GLY A 1 169 ? 4.991 -10.658 -20.720 1.00 96.50 169 GLY A O 1
ATOM 1266 N N . ILE A 1 170 ? 4.303 -8.523 -20.712 1.00 96.69 170 ILE A N 1
ATOM 1267 C CA . ILE A 1 170 ? 5.654 -7.969 -20.585 1.00 96.69 170 ILE A CA 1
ATOM 1268 C C . ILE A 1 170 ? 6.143 -8.104 -19.128 1.00 96.69 170 ILE A C 1
ATOM 1270 O O . ILE A 1 170 ? 5.405 -7.748 -18.205 1.00 96.69 170 ILE A O 1
ATOM 1274 N N . PRO A 1 171 ? 7.380 -8.580 -18.880 1.00 95.25 171 PRO A N 1
ATOM 1275 C CA . PRO A 1 171 ? 7.927 -8.689 -17.528 1.00 95.25 171 PRO A CA 1
ATOM 1276 C C . PRO A 1 171 ? 8.113 -7.331 -16.840 1.00 95.25 171 PRO A C 1
ATOM 1278 O O . PRO A 1 171 ? 8.553 -6.366 -17.464 1.00 95.25 171 PRO A O 1
ATOM 1281 N N . GLY A 1 172 ? 7.870 -7.279 -15.528 1.00 93.44 172 GLY A N 1
ATOM 1282 C CA . GLY A 1 172 ? 7.954 -6.069 -14.699 1.00 93.44 172 GLY A CA 1
ATOM 1283 C C . GLY A 1 172 ? 9.213 -5.206 -14.897 1.00 93.44 172 GLY A C 1
ATOM 1284 O O . GLY A 1 172 ? 9.072 -4.009 -15.169 1.00 93.44 172 GLY A O 1
ATOM 1285 N N . PRO A 1 173 ? 10.433 -5.779 -14.848 1.00 94.31 173 PRO A N 1
ATOM 1286 C CA . PRO A 1 173 ? 11.667 -5.025 -15.084 1.00 94.31 173 PRO A CA 1
ATOM 1287 C C . PRO A 1 173 ? 11.708 -4.361 -16.466 1.00 94.31 173 PRO A C 1
ATOM 1289 O O . PRO A 1 173 ? 12.040 -3.185 -16.583 1.00 94.31 173 PRO A O 1
ATOM 1292 N N . THR A 1 174 ? 11.270 -5.075 -17.507 1.00 95.06 174 THR A N 1
ATOM 1293 C CA . THR A 1 174 ? 11.202 -4.546 -18.875 1.00 95.06 174 THR A CA 1
ATOM 1294 C C . THR A 1 174 ? 10.176 -3.421 -18.997 1.00 95.06 174 THR A C 1
ATOM 1296 O O . THR A 1 174 ? 10.446 -2.423 -19.663 1.00 95.06 174 THR A O 1
ATOM 1299 N N . ILE A 1 175 ? 9.021 -3.535 -18.331 1.00 95.75 175 ILE A N 1
ATOM 1300 C CA . ILE A 1 175 ? 8.017 -2.459 -18.295 1.00 95.75 175 ILE A CA 1
ATOM 1301 C C . ILE A 1 175 ? 8.614 -1.193 -17.687 1.00 95.75 175 ILE A C 1
ATOM 1303 O O . ILE A 1 175 ? 8.415 -0.102 -18.220 1.00 95.75 175 ILE A O 1
ATOM 1307 N N . ARG A 1 176 ? 9.333 -1.326 -16.568 1.00 94.50 176 ARG A N 1
ATOM 1308 C CA . ARG A 1 176 ? 9.981 -0.198 -15.894 1.00 94.50 176 ARG A CA 1
ATOM 1309 C C . ARG A 1 176 ? 10.998 0.482 -16.809 1.00 94.50 176 ARG A C 1
ATOM 1311 O O . ARG A 1 176 ? 10.981 1.707 -16.924 1.00 94.50 176 ARG A O 1
ATOM 1318 N N . ASP A 1 177 ? 11.846 -0.297 -17.473 1.00 94.25 177 ASP A N 1
ATOM 1319 C CA . ASP A 1 177 ? 12.836 0.244 -18.403 1.00 94.25 177 ASP A CA 1
ATOM 1320 C C . ASP A 1 177 ? 12.155 0.985 -19.556 1.00 94.25 177 ASP A C 1
ATOM 1322 O O . ASP A 1 177 ? 12.524 2.113 -19.868 1.00 94.25 177 ASP A O 1
ATOM 1326 N N . GLN A 1 178 ? 11.102 0.411 -20.143 1.00 94.44 178 GLN A N 1
ATOM 1327 C CA . GLN A 1 178 ? 10.315 1.078 -21.183 1.00 94.44 178 GLN A CA 1
ATOM 1328 C C . GLN A 1 178 ? 9.663 2.368 -20.677 1.00 94.44 178 GLN A C 1
ATOM 1330 O O . GLN A 1 178 ? 9.714 3.387 -21.362 1.00 94.44 178 GLN A O 1
ATOM 1335 N N . LEU A 1 179 ? 9.075 2.348 -19.479 1.00 94.81 179 LEU A N 1
ATOM 1336 C CA . LEU A 1 179 ? 8.399 3.500 -18.881 1.00 94.81 179 LEU A CA 1
ATOM 1337 C C . LEU A 1 179 ? 9.346 4.700 -18.737 1.00 94.81 179 LEU A C 1
ATOM 1339 O O . LEU A 1 179 ? 8.927 5.843 -18.923 1.00 94.81 179 LEU A O 1
ATOM 1343 N N . TRP A 1 180 ? 10.618 4.447 -18.429 1.00 92.75 180 TRP A N 1
ATOM 1344 C CA . TRP A 1 180 ? 11.595 5.500 -18.174 1.00 92.75 180 TRP A CA 1
ATOM 1345 C C . TRP A 1 180 ? 12.536 5.815 -19.336 1.00 92.75 180 TRP A C 1
ATOM 1347 O O . TRP A 1 180 ? 13.075 6.922 -19.352 1.00 92.75 180 TRP A O 1
ATOM 1357 N N . ASN A 1 181 ? 12.701 4.902 -20.296 1.00 87.19 181 ASN A N 1
ATOM 1358 C CA . ASN A 1 181 ? 13.615 5.061 -21.429 1.00 87.19 181 ASN A CA 1
ATOM 1359 C C . ASN A 1 181 ? 12.902 5.367 -22.763 1.00 87.19 181 ASN A C 1
ATOM 1361 O O . ASN A 1 181 ? 13.560 5.835 -23.690 1.00 87.19 181 ASN A O 1
ATOM 1365 N N . ASN A 1 182 ? 11.577 5.182 -22.887 1.00 62.75 182 ASN A N 1
ATOM 1366 C CA . ASN A 1 182 ? 10.837 5.462 -24.136 1.00 62.75 182 ASN A CA 1
ATOM 1367 C C . ASN A 1 182 ? 10.525 6.951 -24.394 1.00 62.75 182 ASN A C 1
ATOM 1369 O O . ASN A 1 182 ? 9.615 7.283 -25.157 1.00 62.75 182 ASN A O 1
ATOM 1373 N N . THR A 1 183 ? 11.300 7.886 -23.845 1.00 51.16 183 THR A N 1
ATOM 1374 C CA . THR A 1 183 ? 11.189 9.315 -24.187 1.00 51.16 183 THR A CA 1
ATOM 1375 C C . THR A 1 183 ? 11.548 9.633 -25.650 1.00 51.16 183 THR A C 1
ATOM 1377 O O . THR A 1 183 ? 11.360 10.767 -26.083 1.00 51.16 183 THR A O 1
ATOM 1380 N N . THR A 1 184 ? 12.007 8.660 -26.447 1.00 43.31 184 THR A N 1
ATOM 1381 C CA . THR A 1 184 ? 12.368 8.821 -27.870 1.00 43.31 184 THR A CA 1
ATOM 1382 C C . THR A 1 184 ? 11.283 8.435 -28.879 1.00 43.31 184 THR A C 1
ATOM 1384 O O . THR A 1 184 ? 11.520 8.570 -30.077 1.00 43.31 184 THR A O 1
ATOM 1387 N N . THR A 1 185 ? 10.082 8.010 -28.472 1.00 43.22 185 THR A N 1
ATOM 1388 C CA . THR A 1 185 ? 9.026 7.632 -29.440 1.00 43.22 185 THR A CA 1
ATOM 1389 C C . THR A 1 185 ? 7.694 8.340 -29.205 1.00 43.22 185 THR A C 1
ATOM 1391 O O . THR A 1 185 ? 6.624 7.745 -29.270 1.00 43.22 185 THR A O 1
ATOM 1394 N N . ASN A 1 186 ? 7.736 9.667 -29.052 1.00 39.53 186 ASN A N 1
ATOM 1395 C CA . ASN A 1 186 ? 6.649 10.494 -29.576 1.00 39.53 186 ASN A CA 1
ATOM 1396 C C . ASN A 1 186 ? 6.722 10.448 -31.112 1.00 39.53 186 ASN A C 1
ATOM 1398 O O . ASN A 1 186 ? 7.205 11.384 -31.745 1.00 39.53 186 ASN A O 1
ATOM 1402 N N . GLN A 1 187 ? 6.251 9.359 -31.730 1.00 38.28 187 GLN A N 1
ATOM 1403 C CA . GLN A 1 187 ? 5.739 9.509 -33.085 1.00 38.28 187 GLN A CA 1
ATOM 1404 C C . GLN A 1 187 ? 4.505 10.414 -32.978 1.00 38.28 187 GLN A C 1
ATOM 1406 O O . GLN A 1 187 ? 3.578 10.079 -32.230 1.00 38.28 187 GLN A O 1
ATOM 1411 N N . PRO A 1 188 ? 4.463 11.563 -33.674 1.00 40.38 188 PRO A N 1
ATOM 1412 C CA . PRO A 1 188 ? 3.213 12.283 -33.822 1.00 40.38 188 PRO A CA 1
ATOM 1413 C C . PRO A 1 188 ? 2.208 11.304 -34.424 1.00 40.38 188 PRO A C 1
ATOM 1415 O O . PRO A 1 188 ? 2.459 10.722 -35.479 1.00 40.38 188 PRO A O 1
ATOM 1418 N N . ARG A 1 189 ? 1.079 11.096 -33.736 1.00 41.53 189 ARG A N 1
ATOM 1419 C CA . ARG A 1 189 ? -0.079 10.436 -34.340 1.00 41.53 189 ARG A CA 1
ATOM 1420 C C . ARG A 1 189 ? -0.395 11.235 -35.597 1.00 41.53 189 ARG A C 1
ATOM 1422 O O . ARG A 1 189 ? -0.858 12.370 -35.504 1.00 41.53 189 ARG A O 1
ATOM 1429 N N . THR A 1 190 ? -0.100 10.660 -36.754 1.00 44.56 190 THR A N 1
ATOM 1430 C CA . THR A 1 190 ? -0.597 11.105 -38.047 1.00 44.56 190 THR A CA 1
ATOM 1431 C C . THR A 1 190 ? -2.117 11.077 -37.959 1.00 44.56 190 THR A C 1
ATOM 1433 O O . THR A 1 190 ? -2.757 10.032 -38.060 1.00 44.56 190 THR A O 1
ATOM 1436 N N . GLY A 1 191 ? -2.693 12.239 -37.652 1.00 41.50 191 GLY A N 1
ATOM 1437 C CA . GLY A 1 191 ? -4.125 12.473 -37.704 1.00 41.50 191 GLY A CA 1
ATOM 1438 C C . GLY A 1 191 ? -4.581 12.261 -39.139 1.00 41.50 191 GLY A C 1
ATOM 1439 O O . GLY A 1 191 ? -4.290 13.073 -40.014 1.00 41.50 191 GLY A O 1
ATOM 1440 N N . GLY A 1 192 ? -5.227 11.119 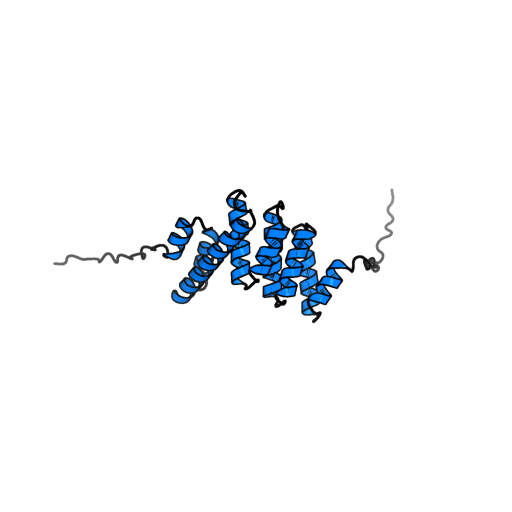-39.362 1.00 40.81 192 GLY A N 1
ATOM 1441 C CA . GLY A 1 192 ? -5.861 10.753 -40.616 1.00 40.81 192 GLY A CA 1
ATOM 1442 C C . GLY A 1 192 ? -6.979 11.720 -40.997 1.00 40.81 192 GLY A C 1
ATOM 1443 O O . GLY A 1 192 ? -7.546 12.423 -40.161 1.00 40.81 192 GLY A O 1
ATOM 1444 N N . GLY A 1 193 ? -7.251 11.744 -42.300 1.00 47.28 193 GLY A N 1
ATOM 1445 C CA . GLY A 1 193 ? -8.115 12.694 -42.981 1.00 47.28 193 GLY A CA 1
ATOM 1446 C C . GLY A 1 193 ? -9.509 12.857 -42.377 1.00 47.28 193 GLY A C 1
ATOM 1447 O O . GLY A 1 193 ? -10.250 11.896 -42.192 1.00 47.28 193 GLY A O 1
ATOM 1448 N N . GLY A 1 194 ? -9.875 14.121 -42.168 1.00 40.50 194 GLY A N 1
ATOM 1449 C CA . GLY A 1 194 ? -11.253 14.585 -42.099 1.00 40.50 194 GLY A CA 1
ATOM 1450 C C . GLY A 1 194 ? -11.622 15.218 -43.435 1.00 40.50 194 GLY A C 1
ATOM 1451 O O . GLY A 1 194 ? -11.065 16.236 -43.838 1.00 40.50 194 GLY A O 1
ATOM 1452 N N . THR A 1 195 ? -12.529 14.562 -44.141 1.00 43.94 195 THR A N 1
ATOM 1453 C CA . THR A 1 195 ? -13.090 14.932 -45.438 1.00 43.94 195 THR A CA 1
ATOM 1454 C C . THR A 1 195 ? -13.849 16.263 -45.413 1.00 43.94 195 THR A C 1
ATOM 1456 O O . THR A 1 195 ? -14.663 16.497 -44.527 1.00 43.94 195 THR A O 1
ATOM 1459 N N . SER A 1 196 ? -13.613 17.074 -46.452 1.00 49.50 196 SER A N 1
ATOM 1460 C CA . SER A 1 196 ? -14.581 17.882 -47.217 1.00 49.50 196 SER A CA 1
ATOM 1461 C C . SER A 1 196 ? -15.953 18.156 -46.581 1.00 49.50 196 SER A C 1
ATOM 1463 O O . SER A 1 196 ? -16.765 17.242 -46.517 1.00 49.50 196 SER A O 1
ATOM 1465 N N . TYR A 1 197 ? -16.272 19.429 -46.303 1.00 47.41 197 TYR A N 1
ATOM 1466 C CA . TYR A 1 197 ? -17.630 19.974 -46.456 1.00 47.41 197 TYR A CA 1
ATOM 1467 C C . TYR A 1 197 ? -17.609 21.493 -46.714 1.00 47.41 197 TYR A C 1
ATOM 1469 O O . TYR A 1 197 ? -17.049 22.260 -45.938 1.00 47.41 197 TYR A O 1
ATOM 1477 N N . GLY A 1 198 ? -18.303 21.922 -47.776 1.00 47.97 198 GLY A N 1
ATOM 1478 C CA . GLY A 1 198 ? -19.126 23.135 -47.708 1.00 47.97 198 GLY A CA 1
ATOM 1479 C C . GLY A 1 198 ? -18.571 24.447 -48.268 1.00 47.97 198 GLY A C 1
ATOM 1480 O O . GLY A 1 198 ? -18.512 25.446 -47.561 1.00 47.97 198 GLY A O 1
ATOM 1481 N N . LYS A 1 199 ? -18.291 24.506 -49.575 1.00 50.19 199 LYS A N 1
ATOM 1482 C CA . LYS A 1 199 ? -18.238 25.772 -50.328 1.00 50.19 199 LYS A CA 1
ATOM 1483 C C . LYS A 1 199 ? -19.668 26.314 -50.505 1.00 50.19 199 LYS A C 1
ATOM 1485 O O . LYS A 1 199 ? -20.356 25.932 -51.446 1.00 50.19 199 LYS A O 1
ATOM 1490 N N . GLY A 1 200 ? -20.119 27.183 -49.599 1.00 49.12 200 GLY A N 1
ATOM 1491 C CA . GLY A 1 200 ? -21.420 27.861 -49.663 1.00 49.12 200 GLY A CA 1
ATOM 1492 C C . GLY A 1 200 ? -21.289 29.332 -50.062 1.00 49.12 200 GLY A C 1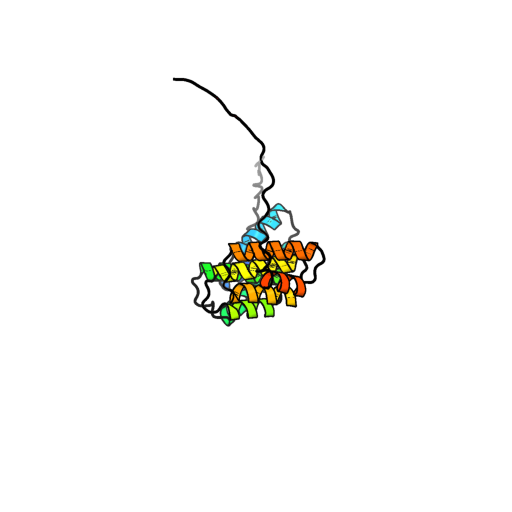
ATOM 1493 O O . GLY A 1 200 ? -20.813 30.150 -49.283 1.00 49.12 200 GLY A O 1
ATOM 1494 N N . ARG A 1 201 ? -21.714 29.666 -51.285 1.00 48.31 201 ARG A N 1
ATOM 1495 C CA . ARG A 1 201 ? -21.937 31.042 -51.760 1.00 48.31 201 ARG A CA 1
ATOM 1496 C C . ARG A 1 201 ? -23.156 31.662 -51.060 1.00 48.31 201 ARG A C 1
ATOM 1498 O O . ARG A 1 201 ? -24.199 31.023 -50.997 1.00 48.31 201 ARG A O 1
ATOM 1505 N N . GLY A 1 202 ? -23.068 32.943 -50.709 1.00 46.94 202 GLY A N 1
ATOM 1506 C CA . GLY A 1 202 ? -24.216 33.823 -50.447 1.00 46.94 202 GLY A CA 1
ATOM 1507 C C . GLY A 1 202 ? -23.729 35.258 -50.239 1.00 46.94 202 GLY A C 1
ATOM 1508 O O . GLY A 1 202 ? -23.150 35.555 -49.207 1.00 46.94 202 GLY A O 1
ATOM 1509 N N . ARG A 1 203 ? -23.681 36.082 -51.295 1.00 47.94 203 ARG A N 1
ATOM 1510 C CA . ARG A 1 203 ? -24.628 37.189 -51.552 1.00 47.94 203 ARG A CA 1
ATOM 1511 C C . ARG A 1 203 ? -24.911 38.063 -50.321 1.00 47.94 203 ARG A C 1
ATOM 1513 O O . ARG A 1 203 ? -25.786 37.723 -49.531 1.00 47.94 203 ARG A O 1
ATOM 1520 N N . ARG A 1 204 ? -24.288 39.240 -50.283 1.00 52.81 204 ARG A N 1
ATOM 1521 C CA . ARG A 1 204 ? -24.961 40.541 -50.420 1.00 52.81 204 ARG A CA 1
ATOM 1522 C C . ARG A 1 204 ? -23.989 41.538 -51.030 1.00 52.81 204 ARG A C 1
ATOM 1524 O O . ARG A 1 204 ? -22.783 41.398 -50.741 1.00 52.81 204 ARG A O 1
#

pLDDT: mean 84.7, std 20.94, range [37.06, 98.62]